Protein AF-X1BK32-F1 (afdb_monomer_lite)

Secondary structure (DSSP, 8-state):
--SS------S---S----TTS-SEEEE-S------HHHHHHHHTS--HHHHHHHHHHHHHHHHHHH--STT---EEEE--HHHHHHHHTT-HHHHTS-HHHHHHHHHHHHHS-TT-HHHHHHHHHHHHTT-HHHHHHHHHHHHS------TTTTTHHHHHHHHHHHHHHHHHHHTT-HHHHHHHHHHHHHHHHTTTT-HHHHHHHHHHHHHHHHHHHHHHHTT-GGGHHHHHHHHHHHTT-SS-GGGGG--PPPTTGGGGS-------SS------

Foldseek 3Di:
DPPDDDDDDDLPPDPDAQPDVSAQEAEAQDFPPDDDPVRCCCCVQLVPVVVVLLVRQVSVLVVVCRQDVDPPGHHDYHYNYVVVVCCLVVVPLSLLSHDQQVNLVSVLLVVQDPPVDPVSSVVLSCCRSVPPVVSVVVSVVSSPDDDDRRHRPVVCPVLVVVLVVLQVVLVVCVVVVNNVVSLVSLVVNLVVLVVVVVDPSSLSVNLVSLVVNLVSLVVCVVVPNVVSVVVNVVSLVVNLPRPDSPQSVVQDDDDPVVVVPDPDDDDDPDDDDDDRD

Organism: NCBI:txid412755

pLDDT: mean 77.68, std 16.37, range [26.75, 96.69]

Radius of gyration: 25.31 Å; chains: 1; bounding box: 68×33×71 Å

Structure (mmCIF, N/CA/C/O backbone):
data_AF-X1BK32-F1
#
_entry.id   AF-X1BK32-F1
#
loop_
_atom_site.group_PDB
_atom_site.id
_atom_site.type_symbol
_atom_site.label_atom_id
_atom_site.label_alt_id
_atom_site.label_comp_id
_atom_site.label_asym_id
_atom_site.label_entity_id
_atom_site.label_seq_id
_atom_site.pdbx_PDB_ins_code
_atom_site.Cartn_x
_atom_site.Cartn_y
_atom_site.Cartn_z
_atom_site.occupancy
_atom_site.B_iso_or_equiv
_atom_site.auth_seq_id
_atom_site.auth_comp_id
_atom_site.auth_asym_id
_atom_site.auth_atom_id
_atom_site.pdbx_PDB_model_num
ATOM 1 N N . ASN A 1 1 ? -0.361 -19.187 -40.072 1.00 42.09 1 ASN A N 1
ATOM 2 C CA . ASN A 1 1 ? 0.640 -18.862 -39.041 1.00 42.09 1 ASN A CA 1
ATOM 3 C C . ASN A 1 1 ? 1.067 -17.440 -39.284 1.00 42.09 1 ASN A C 1
ATOM 5 O O . ASN A 1 1 ? 1.473 -17.153 -40.399 1.00 42.09 1 ASN A O 1
ATOM 9 N N . ALA A 1 2 ? 0.827 -16.551 -38.328 1.00 50.03 2 ALA A N 1
ATOM 10 C CA . ALA A 1 2 ? 1.441 -15.234 -38.358 1.00 50.03 2 ALA A CA 1
ATOM 11 C C . ALA A 1 2 ? 2.734 -15.362 -37.551 1.00 50.03 2 ALA A C 1
ATOM 13 O O . ALA A 1 2 ? 2.678 -15.854 -36.423 1.00 50.03 2 ALA A O 1
ATOM 14 N N . ASP A 1 3 ? 3.864 -15.003 -38.154 1.00 69.69 3 ASP A N 1
ATOM 15 C CA . ASP A 1 3 ? 5.174 -15.047 -37.494 1.00 69.69 3 ASP A CA 1
ATOM 16 C C . ASP A 1 3 ? 5.300 -13.943 -36.423 1.00 69.69 3 ASP A C 1
ATOM 18 O O . ASP A 1 3 ? 6.122 -14.042 -35.519 1.00 69.69 3 ASP A O 1
ATOM 22 N N . GLU A 1 4 ? 4.407 -12.947 -36.468 1.00 78.44 4 GLU A N 1
ATOM 23 C CA . GLU A 1 4 ? 4.282 -11.850 -35.508 1.00 78.44 4 GLU A CA 1
ATOM 24 C C . GLU A 1 4 ? 2.808 -11.615 -35.147 1.00 78.44 4 GLU A C 1
ATOM 26 O O . GLU A 1 4 ? 1.900 -11.835 -35.957 1.00 78.44 4 GLU A O 1
ATOM 31 N N . GLY A 1 5 ? 2.541 -11.141 -33.928 1.00 83.38 5 GLY A N 1
ATOM 32 C CA . GLY A 1 5 ? 1.179 -10.863 -33.485 1.00 83.38 5 GLY A CA 1
ATOM 33 C C . GLY A 1 5 ? 1.110 -9.951 -32.268 1.00 83.38 5 GLY A C 1
ATOM 34 O O . GLY A 1 5 ? 2.006 -9.927 -31.431 1.00 83.38 5 GLY A O 1
ATOM 35 N N . VAL A 1 6 ? 0.006 -9.209 -32.155 1.00 85.38 6 VAL A N 1
ATOM 36 C CA . VAL A 1 6 ? -0.270 -8.339 -31.005 1.00 85.38 6 VAL A CA 1
ATOM 37 C C . VAL A 1 6 ? -1.319 -8.992 -30.116 1.00 85.38 6 VAL A C 1
ATOM 39 O O . VAL A 1 6 ? -2.442 -9.256 -30.547 1.00 85.38 6 VAL A O 1
ATOM 42 N N . LEU A 1 7 ? -0.969 -9.208 -28.849 1.00 83.62 7 LEU A N 1
ATOM 43 C CA . LEU A 1 7 ? -1.898 -9.693 -27.834 1.00 83.62 7 LEU A CA 1
ATOM 44 C C . LEU A 1 7 ? -2.451 -8.524 -27.009 1.00 83.62 7 LEU A C 1
ATOM 46 O O . LEU A 1 7 ? -1.752 -7.938 -26.184 1.00 83.62 7 LEU A O 1
ATOM 50 N N . LEU A 1 8 ? -3.737 -8.222 -27.187 1.00 83.88 8 LEU A N 1
ATOM 51 C CA . LEU A 1 8 ? -4.452 -7.230 -26.382 1.00 83.88 8 LEU A CA 1
ATOM 52 C C . LEU A 1 8 ? -5.196 -7.918 -25.234 1.00 83.88 8 LEU A C 1
ATOM 54 O O . LEU A 1 8 ? -6.118 -8.700 -25.459 1.00 83.88 8 LEU A O 1
ATOM 58 N N . VAL A 1 9 ? -4.814 -7.612 -23.990 1.00 77.50 9 VAL A N 1
ATOM 59 C CA . VAL A 1 9 ? -5.405 -8.222 -22.788 1.00 77.50 9 VAL A CA 1
ATOM 60 C C . VAL A 1 9 ? -5.887 -7.183 -21.783 1.00 77.50 9 VAL A C 1
ATOM 62 O O . VAL A 1 9 ? -5.159 -6.286 -21.363 1.00 77.50 9 VAL A O 1
ATOM 65 N N . ALA A 1 10 ? -7.126 -7.348 -21.322 1.00 70.94 10 ALA A N 1
ATOM 66 C CA . ALA A 1 10 ? -7.698 -6.532 -20.261 1.00 70.94 10 ALA A CA 1
ATOM 67 C C . ALA A 1 10 ? -7.327 -7.101 -18.881 1.00 70.94 10 ALA A C 1
ATOM 69 O O . ALA A 1 10 ? -8.096 -7.868 -18.314 1.00 70.94 10 ALA A O 1
ATOM 70 N N . ASN A 1 11 ? -6.152 -6.720 -18.358 1.00 56.91 11 ASN A N 1
ATOM 71 C CA . ASN A 1 11 ? -5.698 -6.698 -16.948 1.00 56.91 11 ASN A CA 1
ATOM 72 C C . ASN A 1 11 ? -5.854 -7.967 -16.059 1.00 56.91 11 ASN A C 1
ATOM 74 O O . ASN A 1 11 ? -5.281 -8.050 -14.972 1.00 56.91 11 ASN A O 1
ATOM 78 N N . ARG A 1 12 ? -6.560 -9.011 -16.498 1.00 54.38 12 ARG A N 1
ATOM 79 C CA . ARG A 1 12 ? -6.475 -10.364 -15.954 1.00 54.38 12 ARG A CA 1
ATOM 80 C C . ARG A 1 12 ? -5.326 -11.062 -16.654 1.00 54.38 12 ARG A C 1
ATOM 82 O O . ARG A 1 12 ? -5.506 -11.977 -17.447 1.00 54.38 12 ARG A O 1
ATOM 89 N N . TYR A 1 13 ? -4.126 -10.636 -16.289 1.00 51.97 13 TYR A N 1
ATOM 90 C CA . TYR A 1 13 ? -2.924 -11.438 -16.414 1.00 51.97 13 TYR A CA 1
ATOM 91 C C . TYR A 1 13 ? -3.100 -12.671 -15.510 1.00 51.97 13 TYR A C 1
ATOM 93 O O . TYR A 1 13 ? -2.499 -12.747 -14.451 1.00 51.97 13 TYR A O 1
ATOM 101 N N . PHE A 1 14 ? -3.972 -13.626 -15.816 1.00 45.94 14 PHE A N 1
ATOM 102 C CA . PHE A 1 14 ? -4.073 -14.887 -15.074 1.00 45.94 14 PHE A CA 1
ATOM 103 C C . PHE A 1 14 ? -3.699 -16.012 -16.031 1.00 45.94 14 PHE A C 1
ATOM 105 O O . PHE A 1 14 ? -4.357 -16.212 -17.041 1.00 45.94 14 PHE A O 1
ATOM 112 N N . GLY A 1 15 ? -2.586 -16.689 -15.746 1.00 54.47 15 GLY A N 1
ATOM 113 C CA . GLY A 1 15 ? -2.160 -17.894 -16.464 1.00 54.47 15 GLY A CA 1
ATOM 114 C C . GLY A 1 15 ? -1.393 -17.696 -17.774 1.00 54.47 15 GLY A C 1
ATOM 115 O O . GLY A 1 15 ? -0.674 -18.610 -18.147 1.00 54.47 15 GLY A O 1
ATOM 116 N N . ILE A 1 16 ? -1.476 -16.533 -18.435 1.00 66.19 16 ILE A N 1
ATOM 117 C CA . ILE A 1 16 ? -0.692 -16.299 -19.661 1.00 66.19 16 ILE A CA 1
ATOM 118 C C . ILE A 1 16 ? 0.767 -16.026 -19.307 1.00 66.19 16 ILE A C 1
ATOM 120 O O . ILE A 1 16 ? 1.079 -15.125 -18.517 1.00 66.19 16 ILE A O 1
ATOM 124 N N . ASP A 1 17 ? 1.617 -16.834 -19.913 1.00 68.75 17 ASP A N 1
ATOM 125 C CA . ASP A 1 17 ? 3.055 -16.834 -19.812 1.00 68.75 17 ASP A CA 1
ATOM 126 C C . ASP A 1 17 ? 3.642 -16.637 -21.208 1.00 68.75 17 ASP A C 1
ATOM 128 O O . ASP A 1 17 ? 3.314 -17.402 -22.110 1.00 68.75 17 ASP A O 1
ATOM 132 N N . LEU A 1 18 ? 4.445 -15.591 -21.385 1.00 72.12 18 LEU A N 1
ATOM 133 C CA . LEU A 1 18 ? 5.028 -15.223 -22.671 1.00 72.12 18 LEU A CA 1
ATOM 134 C C . LEU A 1 18 ? 6.549 -15.393 -22.570 1.00 72.12 18 LEU A C 1
ATOM 136 O O . LEU A 1 18 ? 7.285 -14.419 -22.449 1.00 72.12 18 LEU A O 1
ATOM 140 N N . SER A 1 19 ? 7.004 -16.646 -22.538 1.00 64.69 19 SER A N 1
ATOM 141 C CA . SER A 1 19 ? 8.421 -17.014 -22.428 1.00 64.69 19 SER A CA 1
ATOM 142 C C . SER A 1 19 ? 9.101 -17.174 -23.792 1.00 64.69 19 SER A C 1
ATOM 144 O O . SER A 1 19 ? 8.425 -17.310 -24.805 1.00 64.69 19 SER A O 1
ATOM 146 N N . GLU A 1 20 ? 10.437 -17.235 -23.800 1.00 62.75 20 GLU A N 1
ATOM 147 C CA . GLU A 1 20 ? 11.245 -17.670 -24.957 1.00 62.75 20 GLU A CA 1
ATOM 148 C C . GLU A 1 20 ? 10.990 -16.859 -26.245 1.00 62.75 20 GLU A C 1
ATOM 150 O O . GLU A 1 20 ? 10.748 -17.422 -27.309 1.00 62.75 20 GLU A O 1
ATOM 155 N N . ASN A 1 21 ? 11.060 -15.526 -26.148 1.00 65.00 21 ASN A N 1
ATOM 156 C CA . ASN A 1 21 ? 10.786 -14.564 -27.234 1.00 65.00 21 ASN A CA 1
ATOM 157 C C . ASN A 1 21 ? 9.307 -14.466 -27.651 1.00 65.00 21 ASN A C 1
ATOM 159 O O . ASN A 1 21 ? 8.984 -13.883 -28.680 1.00 65.00 21 ASN A O 1
ATOM 163 N N . ALA A 1 22 ? 8.371 -14.996 -26.858 1.00 74.62 22 ALA A N 1
ATOM 164 C CA . ALA A 1 22 ? 6.945 -14.798 -27.129 1.00 74.62 22 ALA A CA 1
ATOM 165 C C . ALA A 1 22 ? 6.476 -13.344 -26.905 1.00 74.62 22 ALA A C 1
ATOM 167 O O . ALA A 1 22 ? 5.341 -13.015 -27.254 1.00 74.62 22 ALA A O 1
ATOM 168 N N . CYS A 1 23 ? 7.293 -12.489 -26.273 1.00 80.56 23 CYS A N 1
ATOM 169 C CA . CYS A 1 23 ? 6.980 -11.078 -26.048 1.00 80.56 23 CYS A CA 1
ATOM 170 C C . CYS A 1 23 ? 8.242 -10.240 -25.800 1.00 80.56 23 CYS A C 1
ATOM 172 O O . CYS A 1 23 ? 8.742 -10.175 -24.677 1.00 80.56 23 CYS A O 1
ATOM 174 N N . ASP A 1 24 ? 8.702 -9.548 -26.839 1.00 82.25 24 ASP A N 1
ATOM 175 C CA . ASP A 1 24 ? 9.835 -8.620 -26.750 1.00 82.25 24 ASP A CA 1
ATOM 176 C C . ASP A 1 24 ? 9.400 -7.226 -26.270 1.00 82.25 24 ASP A C 1
A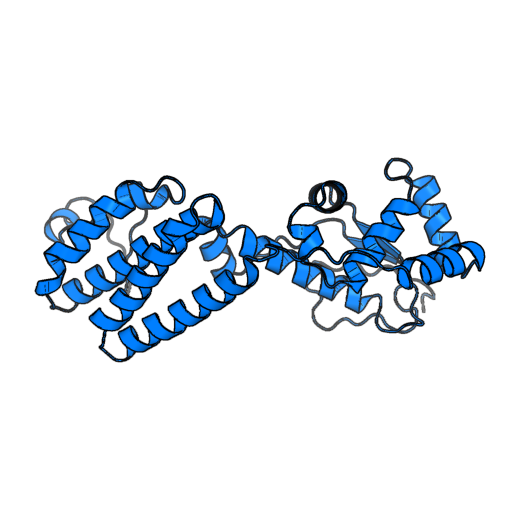TOM 178 O O . ASP A 1 24 ? 10.171 -6.500 -25.641 1.00 82.25 24 ASP A O 1
ATOM 182 N N . ILE A 1 25 ? 8.140 -6.850 -26.523 1.00 86.25 25 ILE A N 1
ATOM 183 C CA . ILE A 1 25 ? 7.586 -5.535 -26.186 1.00 86.25 25 ILE A CA 1
ATOM 184 C C . ILE A 1 25 ? 6.276 -5.686 -25.413 1.00 86.25 25 ILE A C 1
ATOM 186 O O . ILE A 1 25 ? 5.296 -6.250 -25.896 1.00 86.25 25 ILE A O 1
ATOM 190 N N . CYS A 1 26 ? 6.225 -5.088 -24.223 1.00 86.19 26 CYS A N 1
ATOM 191 C CA . CYS A 1 26 ? 5.019 -4.988 -23.409 1.00 86.19 26 CYS A CA 1
ATOM 192 C C . CYS A 1 26 ? 4.618 -3.524 -23.223 1.00 86.19 26 CYS A C 1
ATOM 194 O O . CYS A 1 26 ? 5.420 -2.708 -22.777 1.00 86.19 26 CYS A O 1
ATOM 196 N N . ILE A 1 27 ? 3.361 -3.188 -23.518 1.00 86.56 27 ILE A N 1
ATOM 197 C CA . ILE A 1 27 ? 2.832 -1.828 -23.363 1.00 86.56 27 ILE A CA 1
ATOM 198 C C . ILE A 1 27 ? 1.763 -1.821 -22.269 1.00 86.56 27 ILE A C 1
ATOM 200 O O . ILE A 1 27 ? 0.720 -2.466 -22.384 1.00 86.56 27 ILE A O 1
ATOM 204 N N . ILE A 1 28 ? 2.006 -1.052 -21.209 1.00 84.12 28 ILE A N 1
ATOM 205 C CA . ILE A 1 28 ? 1.063 -0.803 -20.119 1.00 84.12 28 ILE A CA 1
ATOM 206 C C . ILE A 1 28 ? 0.455 0.582 -20.333 1.00 84.12 28 ILE A C 1
ATOM 208 O O . ILE A 1 28 ? 1.068 1.608 -20.035 1.00 84.12 28 ILE A O 1
ATOM 212 N N . THR A 1 29 ? -0.769 0.610 -20.858 1.00 82.62 29 THR A N 1
ATOM 213 C CA . THR A 1 29 ? -1.470 1.862 -21.181 1.00 82.62 29 THR A CA 1
ATOM 214 C C . THR A 1 29 ? -2.096 2.525 -19.959 1.00 82.62 29 THR A C 1
ATOM 216 O O . THR A 1 29 ? -2.194 3.747 -19.908 1.00 82.62 29 THR A O 1
ATOM 219 N N . ARG A 1 30 ? -2.546 1.729 -18.981 1.00 77.25 30 ARG A N 1
ATOM 220 C CA . ARG A 1 30 ? -3.190 2.202 -17.750 1.00 77.25 30 ARG A CA 1
ATOM 221 C C . ARG A 1 30 ? -2.874 1.285 -16.582 1.00 77.25 30 ARG A C 1
ATOM 223 O O . ARG A 1 30 ? -2.713 0.074 -16.751 1.00 77.25 30 ARG A O 1
ATOM 230 N N . LEU A 1 31 ? -2.856 1.856 -15.383 1.00 70.88 31 LEU A N 1
ATOM 231 C CA . LEU A 1 31 ? -2.704 1.085 -14.159 1.00 70.88 31 LEU A CA 1
ATOM 232 C C . LEU A 1 31 ? -3.867 0.102 -13.927 1.00 70.88 31 LEU A C 1
ATOM 234 O O . LEU A 1 31 ? -5.017 0.385 -14.281 1.00 70.88 31 LEU A O 1
ATOM 238 N N . PRO A 1 32 ? -3.603 -1.030 -13.247 1.00 66.75 32 PRO A N 1
ATOM 239 C CA . PRO A 1 32 ? -4.641 -1.960 -12.835 1.00 66.75 32 PRO A CA 1
ATOM 240 C C . PRO A 1 32 ? -5.662 -1.345 -11.863 1.00 66.75 32 PRO A C 1
ATOM 242 O O . PRO A 1 32 ? -5.499 -1.448 -10.650 1.00 66.75 32 PRO A O 1
ATOM 245 N N . SER A 1 33 ? -6.751 -0.769 -12.370 1.00 67.12 33 SER A N 1
ATOM 246 C CA . SER A 1 33 ? -7.759 -0.074 -11.550 1.00 67.12 33 SER A CA 1
ATOM 247 C C . SER A 1 33 ? -8.753 -0.995 -10.835 1.00 67.12 33 SER A C 1
ATOM 249 O O . SER A 1 33 ? -9.478 -0.546 -9.954 1.00 67.12 33 SER A O 1
ATOM 251 N N . TYR A 1 34 ? -8.803 -2.286 -11.182 1.00 70.69 34 TYR A N 1
ATOM 252 C CA . TYR A 1 34 ? -9.744 -3.209 -10.547 1.00 70.69 34 TYR A CA 1
ATOM 253 C C . TYR A 1 34 ? -9.365 -3.462 -9.086 1.00 70.69 34 TYR A C 1
ATOM 255 O O . TYR A 1 34 ? -8.324 -4.060 -8.786 1.00 70.69 34 TYR A O 1
ATOM 263 N N . LEU A 1 35 ? -10.240 -3.062 -8.177 1.00 75.38 35 LEU A N 1
ATOM 264 C CA . LEU A 1 35 ? -10.151 -3.342 -6.754 1.00 75.38 35 LEU A CA 1
ATOM 265 C C . LEU A 1 35 ? -11.192 -4.393 -6.379 1.00 75.38 35 LEU A C 1
ATOM 267 O O . LEU A 1 35 ? -12.326 -4.369 -6.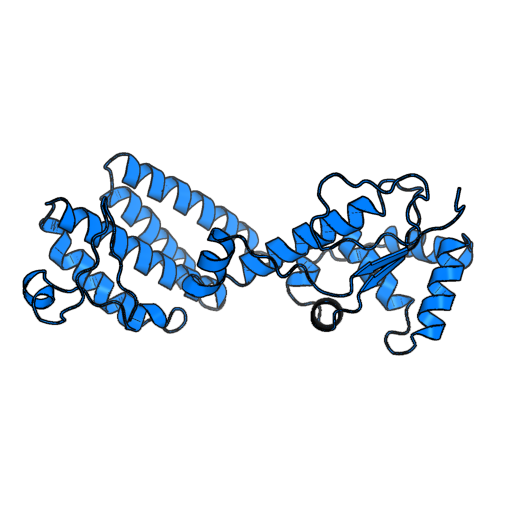859 1.00 75.38 35 LEU A O 1
ATOM 271 N N . LYS A 1 36 ? -10.805 -5.355 -5.538 1.00 82.31 36 LYS A N 1
ATOM 272 C CA . LYS A 1 36 ? -11.777 -6.278 -4.940 1.00 82.31 36 LYS A CA 1
ATOM 273 C C . LYS A 1 36 ? -12.651 -5.508 -3.937 1.00 82.31 36 LYS A C 1
ATOM 275 O O . LYS A 1 36 ? -12.187 -4.503 -3.406 1.00 82.31 36 LYS A O 1
ATOM 280 N N . PRO A 1 37 ? -13.850 -6.008 -3.579 1.00 83.44 37 PRO A N 1
ATOM 281 C CA . PRO A 1 37 ? -14.693 -5.362 -2.567 1.00 83.44 37 PRO A CA 1
ATOM 282 C C . PRO A 1 37 ? -13.951 -5.055 -1.258 1.00 83.44 37 PRO A C 1
ATOM 284 O O . PRO A 1 37 ? -14.087 -3.974 -0.700 1.00 83.44 37 PRO A O 1
ATOM 287 N N . PHE A 1 38 ? -13.089 -5.971 -0.811 1.00 81.75 38 PHE A N 1
ATOM 288 C CA . PHE A 1 38 ? -12.249 -5.752 0.367 1.00 81.75 38 PHE A CA 1
ATOM 289 C C . PHE A 1 38 ? -11.208 -4.636 0.174 1.00 81.75 38 PHE A C 1
ATOM 291 O O . PHE A 1 38 ? -10.985 -3.841 1.083 1.00 81.75 38 PHE A O 1
ATOM 298 N N . ASP A 1 39 ? -10.599 -4.545 -1.012 1.00 83.69 39 ASP A N 1
ATOM 299 C CA . ASP A 1 39 ? -9.628 -3.494 -1.324 1.00 83.69 39 ASP A CA 1
ATOM 300 C C . ASP A 1 39 ? -10.317 -2.114 -1.320 1.00 83.69 39 ASP A C 1
ATOM 302 O O . ASP A 1 39 ? -9.748 -1.154 -0.804 1.00 83.69 39 ASP A O 1
ATOM 306 N N . ASN A 1 40 ? -11.560 -2.036 -1.822 1.00 83.25 40 ASN A N 1
ATOM 307 C CA . ASN A 1 40 ? -12.382 -0.820 -1.761 1.00 83.25 40 ASN A CA 1
ATOM 308 C C . ASN A 1 40 ? -12.653 -0.406 -0.316 1.00 83.25 40 ASN A C 1
ATOM 310 O O . ASN A 1 40 ? -12.482 0.757 0.019 1.00 83.25 40 ASN A O 1
ATOM 314 N N . ILE A 1 41 ? -12.983 -1.347 0.575 1.00 82.62 41 ILE A N 1
ATOM 315 C CA . ILE A 1 41 ? -13.198 -1.018 1.992 1.00 82.62 41 ILE A CA 1
ATOM 316 C C . ILE A 1 41 ? -11.940 -0.386 2.607 1.00 82.62 41 ILE A C 1
ATOM 318 O O . ILE A 1 41 ? -12.015 0.635 3.295 1.00 82.62 41 ILE A O 1
ATOM 322 N N . LEU A 1 42 ? -10.766 -0.966 2.341 1.00 84.31 42 LEU A N 1
ATOM 323 C CA . LEU A 1 42 ? -9.503 -0.440 2.860 1.00 84.31 42 LEU A CA 1
ATOM 324 C C . LEU A 1 42 ? -9.156 0.939 2.283 1.00 84.31 42 LEU A C 1
ATOM 326 O O . LEU A 1 42 ? -8.605 1.783 2.995 1.00 84.31 42 LEU A O 1
ATOM 330 N N . LEU A 1 43 ? -9.478 1.183 1.015 1.00 82.94 43 LEU A N 1
ATOM 331 C CA . LEU A 1 43 ? -9.202 2.461 0.374 1.00 82.94 43 LEU A CA 1
ATOM 332 C C . LEU A 1 43 ? -10.201 3.540 0.801 1.00 82.94 43 LEU A C 1
ATOM 334 O O . LEU A 1 43 ? -9.796 4.630 1.199 1.00 82.94 43 LEU A O 1
ATOM 338 N N . ASP A 1 44 ? -11.492 3.236 0.760 1.00 82.88 44 ASP A N 1
ATOM 339 C CA . ASP A 1 44 ? -12.552 4.222 0.934 1.00 82.88 44 ASP A CA 1
ATOM 340 C C . ASP A 1 44 ? -12.753 4.578 2.404 1.00 82.88 44 ASP A C 1
ATOM 342 O O . ASP A 1 44 ? -12.841 5.767 2.727 1.00 82.88 44 ASP A O 1
ATOM 346 N N . TYR A 1 45 ? -12.736 3.576 3.291 1.00 84.25 45 TYR A N 1
ATOM 347 C CA . TYR A 1 45 ? -13.026 3.755 4.716 1.00 84.25 45 TYR A CA 1
ATOM 348 C C . TYR A 1 45 ? -11.771 3.839 5.577 1.00 84.25 45 TYR A C 1
ATOM 350 O O . TYR A 1 45 ? -11.699 4.702 6.448 1.00 84.25 45 TYR A O 1
ATOM 358 N N . LYS A 1 46 ? -10.763 2.987 5.352 1.00 85.12 46 LYS A N 1
ATOM 359 C CA . LYS A 1 46 ? -9.512 3.039 6.134 1.00 85.12 46 LYS A CA 1
ATOM 360 C C . LYS A 1 46 ? -8.511 4.062 5.581 1.00 85.12 46 LYS A C 1
ATOM 362 O O . LYS A 1 46 ? -7.556 4.392 6.279 1.00 85.12 46 LYS A O 1
ATOM 367 N N . LYS A 1 47 ? -8.711 4.572 4.357 1.00 85.12 47 LYS A N 1
ATOM 368 C CA . LYS A 1 47 ? -7.777 5.489 3.673 1.00 85.12 47 LYS A CA 1
ATOM 369 C C . LYS A 1 47 ? -6.342 4.939 3.643 1.00 85.12 47 LYS A C 1
ATOM 371 O O . LYS A 1 47 ? -5.373 5.680 3.801 1.00 85.12 47 LYS A O 1
ATOM 376 N N . ASP A 1 48 ? -6.195 3.623 3.465 1.00 83.75 48 ASP A N 1
ATOM 377 C CA . ASP A 1 48 ? -4.894 2.944 3.488 1.00 83.75 48 ASP A CA 1
ATOM 378 C C . ASP A 1 48 ? -4.157 3.071 2.144 1.00 83.75 48 ASP A C 1
ATOM 380 O O . ASP A 1 48 ? -4.087 2.141 1.335 1.00 83.75 48 ASP A O 1
ATOM 384 N N . GLU A 1 49 ? -3.595 4.255 1.900 1.00 79.56 49 GLU A N 1
ATOM 385 C CA . GLU A 1 49 ? -2.827 4.555 0.686 1.00 79.56 49 GLU A CA 1
ATOM 386 C C . GLU A 1 49 ? -1.615 3.621 0.527 1.00 79.56 49 GLU A C 1
ATOM 388 O O . GLU A 1 49 ? -1.265 3.214 -0.583 1.00 79.56 49 GLU A O 1
ATOM 393 N N . TYR A 1 50 ? -0.989 3.220 1.637 1.00 79.06 50 TYR A N 1
ATOM 394 C CA . TYR A 1 50 ? 0.158 2.321 1.600 1.00 79.06 50 TYR A CA 1
ATOM 395 C C . TYR A 1 50 ? -0.218 0.906 1.149 1.00 79.06 50 TYR A C 1
ATOM 397 O O . TYR A 1 50 ? 0.500 0.298 0.348 1.00 79.06 50 TYR A O 1
ATOM 405 N N . TYR A 1 51 ? -1.338 0.367 1.636 1.00 81.31 51 TYR A N 1
ATOM 406 C CA . TYR A 1 51 ? -1.884 -0.899 1.148 1.00 81.31 51 TYR A CA 1
ATOM 407 C C . TYR A 1 51 ? -2.140 -0.844 -0.360 1.00 81.31 51 TYR A C 1
ATOM 409 O O . TYR A 1 51 ? -1.731 -1.747 -1.095 1.00 81.31 51 TYR A O 1
ATOM 417 N N . TYR A 1 52 ? -2.759 0.242 -0.824 1.00 81.31 52 TYR A N 1
ATOM 418 C CA . TYR A 1 52 ? -3.031 0.452 -2.239 1.00 81.31 52 TYR A CA 1
ATOM 419 C C . TYR A 1 52 ? -1.725 0.460 -3.045 1.00 81.31 52 TYR A C 1
ATOM 421 O O . TYR A 1 52 ? -1.564 -0.367 -3.941 1.00 81.31 52 TYR A O 1
ATOM 429 N N . LYS A 1 53 ? -0.724 1.268 -2.665 1.00 82.44 53 LYS A N 1
ATOM 430 C CA . LYS A 1 53 ? 0.593 1.292 -3.333 1.00 82.44 53 LYS A CA 1
ATOM 431 C C . LYS A 1 53 ? 1.276 -0.084 -3.352 1.00 82.44 53 LYS A C 1
ATOM 433 O O . LYS A 1 53 ? 1.813 -0.482 -4.386 1.00 82.44 53 LYS A O 1
ATOM 438 N N . GLN A 1 54 ? 1.210 -0.854 -2.261 1.00 83.31 54 GLN A N 1
ATOM 439 C CA . GLN A 1 54 ? 1.714 -2.237 -2.222 1.00 83.31 54 GLN A CA 1
ATOM 440 C C . GLN A 1 54 ? 1.008 -3.143 -3.237 1.00 83.31 54 GLN A C 1
ATOM 442 O O . GLN A 1 54 ? 1.650 -3.960 -3.903 1.00 83.31 54 GLN A O 1
ATOM 447 N N . LEU A 1 55 ? -0.314 -3.011 -3.360 1.00 83.31 55 LEU A N 1
ATOM 448 C CA . LEU A 1 55 ? -1.106 -3.776 -4.314 1.00 83.31 55 LEU A CA 1
ATOM 449 C C . LEU A 1 55 ? -0.687 -3.467 -5.760 1.00 83.31 55 LEU A C 1
ATOM 451 O O . LEU A 1 55 ? -0.510 -4.412 -6.535 1.00 83.31 55 LEU A O 1
ATOM 455 N N . PHE A 1 56 ? -0.465 -2.191 -6.106 1.00 83.62 56 PHE A N 1
ATOM 456 C CA . PHE A 1 56 ? 0.059 -1.796 -7.425 1.00 83.62 56 PHE A CA 1
ATOM 457 C C . PHE A 1 56 ? 1.445 -2.353 -7.684 1.00 83.62 56 PHE A C 1
ATOM 459 O O . PHE A 1 56 ? 1.634 -3.034 -8.691 1.00 83.62 56 PHE A O 1
ATOM 466 N N . ALA A 1 57 ? 2.390 -2.121 -6.771 1.00 85.81 57 ALA A N 1
ATOM 467 C CA . ALA A 1 57 ? 3.762 -2.593 -6.923 1.00 85.81 57 ALA A CA 1
ATOM 468 C C . ALA A 1 57 ? 3.809 -4.110 -7.148 1.00 85.81 57 ALA A C 1
ATOM 470 O O . ALA A 1 57 ? 4.496 -4.587 -8.052 1.00 85.81 57 ALA A O 1
ATOM 471 N N . ARG A 1 58 ? 3.006 -4.882 -6.399 1.00 85.25 58 ARG A N 1
ATOM 472 C CA . ARG A 1 58 ? 2.900 -6.336 -6.577 1.00 85.25 58 ARG A CA 1
ATOM 473 C C . ARG A 1 58 ? 2.359 -6.714 -7.956 1.00 85.25 58 ARG A C 1
ATOM 475 O O . ARG A 1 58 ? 2.913 -7.608 -8.589 1.00 85.25 58 ARG A O 1
ATOM 482 N N . ARG A 1 59 ? 1.284 -6.069 -8.418 1.00 83.81 59 ARG A N 1
ATOM 483 C CA . ARG A 1 59 ? 0.676 -6.361 -9.730 1.00 83.81 59 ARG A CA 1
ATOM 484 C C . ARG A 1 59 ? 1.621 -6.016 -10.880 1.00 83.81 59 ARG A C 1
ATOM 486 O O . ARG A 1 59 ? 1.780 -6.826 -11.784 1.00 83.81 59 ARG A O 1
ATOM 493 N N . LEU A 1 60 ? 2.291 -4.868 -10.809 1.00 84.12 60 LEU A N 1
ATOM 494 C CA . LEU A 1 60 ? 3.279 -4.450 -11.804 1.00 84.12 60 LEU A CA 1
ATOM 495 C C . LEU A 1 60 ? 4.497 -5.377 -11.805 1.00 84.12 60 LEU A C 1
ATOM 497 O O . LEU A 1 60 ? 4.905 -5.838 -12.861 1.00 84.12 60 LEU A O 1
ATOM 501 N N . THR A 1 61 ? 5.006 -5.760 -10.630 1.00 86.19 61 THR A N 1
ATOM 502 C CA . THR A 1 61 ? 6.087 -6.755 -10.514 1.00 86.19 61 THR A CA 1
ATOM 503 C C . THR A 1 61 ? 5.698 -8.086 -11.165 1.00 86.19 61 THR A C 1
ATOM 505 O O . THR A 1 61 ? 6.500 -8.691 -11.872 1.00 86.19 61 THR A O 1
ATOM 508 N N . GLN A 1 62 ? 4.458 -8.540 -10.961 1.00 81.50 62 GLN A N 1
ATOM 509 C CA . GLN A 1 62 ? 3.947 -9.752 -11.605 1.00 81.50 62 GLN A CA 1
ATOM 510 C C . GLN A 1 62 ? 3.810 -9.595 -13.121 1.00 81.50 62 GLN A C 1
ATOM 512 O O . GLN A 1 62 ? 4.072 -10.555 -13.838 1.00 81.50 62 GLN A O 1
ATOM 517 N N . ALA A 1 63 ? 3.410 -8.418 -13.610 1.00 80.56 63 ALA A N 1
ATOM 518 C CA . ALA A 1 63 ? 3.364 -8.130 -15.039 1.00 80.56 63 ALA A CA 1
ATOM 519 C C . ALA A 1 63 ? 4.773 -8.159 -15.648 1.00 80.56 63 ALA A C 1
ATOM 521 O O . ALA A 1 63 ? 4.988 -8.852 -16.635 1.00 80.56 63 ALA A O 1
ATOM 522 N N . PHE A 1 64 ? 5.754 -7.514 -15.009 1.00 82.38 64 PHE A N 1
ATOM 523 C CA . PHE A 1 64 ? 7.151 -7.531 -15.454 1.00 82.38 64 PHE A CA 1
ATOM 524 C C . PHE A 1 64 ? 7.725 -8.954 -15.496 1.00 82.38 64 PHE A C 1
ATOM 526 O O . PHE A 1 64 ? 8.365 -9.333 -16.471 1.00 82.38 64 PHE A O 1
ATOM 533 N N . GLY A 1 65 ? 7.439 -9.777 -14.482 1.00 78.31 65 GLY A N 1
ATOM 534 C CA . GLY A 1 65 ? 7.900 -11.170 -14.427 1.00 78.31 65 GLY A CA 1
ATOM 535 C C . GLY A 1 65 ? 7.248 -12.113 -15.447 1.00 78.31 65 GLY A C 1
ATOM 536 O O . GLY A 1 65 ? 7.693 -13.248 -15.585 1.00 78.31 65 GLY A O 1
ATOM 537 N N . ARG A 1 66 ? 6.193 -11.685 -16.152 1.00 76.50 66 ARG A N 1
ATOM 538 C CA . ARG A 1 66 ? 5.595 -12.469 -17.250 1.00 76.50 66 ARG A CA 1
ATOM 539 C C . ARG A 1 66 ? 6.288 -12.272 -18.583 1.00 76.50 66 ARG A C 1
ATOM 541 O O . ARG A 1 66 ? 6.159 -13.139 -19.432 1.00 76.50 66 ARG A O 1
ATOM 548 N N . VAL A 1 67 ? 6.961 -11.137 -18.737 1.00 75.69 67 VAL A N 1
ATOM 549 C CA . VAL A 1 67 ? 7.695 -10.770 -19.951 1.00 75.69 67 VAL A CA 1
ATOM 550 C C . VAL A 1 67 ? 9.180 -11.114 -19.793 1.00 75.69 67 VAL A C 1
ATOM 552 O O . VAL A 1 67 ? 9.857 -11.424 -20.759 1.00 75.69 67 VAL A O 1
ATOM 555 N N . ASN A 1 68 ? 9.690 -11.118 -18.556 1.00 72.75 68 ASN A N 1
ATOM 556 C CA . ASN A 1 68 ? 11.095 -11.382 -18.260 1.00 72.75 68 ASN A CA 1
ATOM 557 C C . ASN A 1 68 ? 11.218 -12.485 -17.197 1.00 72.75 68 ASN A C 1
ATOM 559 O O . ASN A 1 68 ? 11.049 -12.213 -16.003 1.00 72.75 68 ASN A O 1
ATOM 563 N N . ARG A 1 69 ? 11.482 -13.732 -17.615 1.00 65.12 69 ARG A N 1
ATOM 564 C CA . ARG A 1 69 ? 11.552 -14.894 -16.708 1.00 65.12 69 ARG A CA 1
ATOM 565 C C . ARG A 1 69 ? 12.969 -15.343 -16.395 1.00 65.12 69 ARG A C 1
ATOM 567 O O . ARG A 1 69 ? 13.225 -15.815 -15.286 1.00 65.12 69 ARG A O 1
ATOM 574 N N . GLY A 1 70 ? 13.884 -15.198 -17.345 1.00 63.34 70 GLY A N 1
ATOM 575 C CA . GLY A 1 70 ? 15.275 -15.612 -17.216 1.00 63.34 70 GLY A CA 1
ATOM 576 C C . GLY A 1 70 ? 16.277 -14.484 -17.449 1.00 63.34 70 GLY A C 1
ATOM 577 O O . GLY A 1 70 ? 15.964 -13.444 -18.012 1.00 63.34 70 GLY A O 1
ATOM 578 N N . LYS A 1 71 ? 17.542 -14.727 -17.079 1.00 62.06 71 LYS A N 1
ATOM 579 C CA . LYS A 1 71 ? 18.670 -13.819 -17.384 1.00 62.06 71 LYS A CA 1
ATOM 580 C C . LYS A 1 71 ? 18.924 -13.633 -18.888 1.00 62.06 71 LYS A C 1
ATOM 582 O O . LYS A 1 71 ? 19.701 -12.763 -19.249 1.00 62.06 71 LYS A O 1
ATOM 587 N N . LYS A 1 72 ? 18.341 -14.493 -19.727 1.00 63.72 72 LYS A N 1
ATOM 588 C CA . LYS A 1 72 ? 18.500 -14.485 -21.186 1.00 63.72 72 LYS A CA 1
ATOM 589 C C . LYS A 1 72 ? 17.318 -13.844 -21.918 1.00 63.72 72 LYS A C 1
ATOM 591 O O . LYS A 1 72 ? 17.449 -13.600 -23.111 1.00 63.72 72 LYS A O 1
ATOM 596 N N . ASP A 1 73 ? 16.210 -13.582 -21.220 1.00 71.25 73 ASP A N 1
ATOM 597 C CA . ASP A 1 73 ? 15.037 -12.949 -21.820 1.00 71.25 73 ASP A CA 1
ATOM 598 C C . ASP A 1 73 ? 15.259 -11.437 -21.840 1.00 71.25 73 ASP A C 1
ATOM 600 O O . ASP A 1 73 ? 15.485 -10.816 -20.792 1.00 71.25 73 ASP A O 1
ATOM 604 N N . LEU A 1 74 ? 15.195 -10.851 -23.032 1.00 78.56 74 LEU A N 1
ATOM 605 C CA . LEU A 1 74 ? 15.267 -9.412 -23.238 1.00 78.56 74 LEU A CA 1
ATOM 606 C C . LEU A 1 74 ? 13.880 -8.914 -23.601 1.00 78.56 74 LEU A C 1
ATOM 608 O O . LEU A 1 74 ? 13.219 -9.476 -24.460 1.00 78.56 74 LEU A O 1
ATOM 612 N N . SER A 1 75 ? 13.432 -7.881 -22.900 1.00 85.19 75 SER A N 1
ATOM 613 C CA . SER A 1 75 ? 12.102 -7.331 -23.106 1.00 85.19 75 SER A CA 1
ATOM 614 C C . SER A 1 75 ? 12.078 -5.855 -22.753 1.00 85.19 75 SER A C 1
ATOM 616 O O . SER A 1 75 ? 12.572 -5.478 -21.684 1.00 85.19 75 SER A O 1
ATOM 618 N N . CYS A 1 76 ? 11.420 -5.052 -23.576 1.00 87.38 76 CYS A N 1
ATOM 619 C CA . CYS A 1 76 ? 11.147 -3.649 -23.309 1.00 87.38 76 CYS A CA 1
ATOM 620 C C . CYS A 1 76 ? 9.721 -3.486 -22.774 1.00 87.38 76 CYS A C 1
ATOM 622 O O . CYS A 1 76 ? 8.761 -4.039 -23.314 1.00 87.38 76 CYS A O 1
ATOM 624 N N . VAL A 1 77 ? 9.570 -2.721 -21.690 1.00 86.88 77 VAL A N 1
ATOM 625 C CA . VAL A 1 77 ? 8.258 -2.411 -21.109 1.00 86.88 77 VAL A CA 1
ATOM 626 C C . VAL A 1 77 ? 8.006 -0.915 -21.211 1.00 86.88 77 VAL A C 1
ATOM 628 O O . VAL A 1 77 ? 8.667 -0.125 -20.541 1.00 86.88 77 VAL A O 1
ATOM 631 N N . TYR A 1 78 ? 7.011 -0.534 -22.004 1.00 86.56 78 TYR A N 1
ATOM 632 C CA . TYR A 1 78 ? 6.550 0.842 -22.119 1.00 86.56 78 TYR A CA 1
ATOM 633 C C . TYR A 1 78 ? 5.403 1.099 -21.158 1.00 86.56 78 TYR A C 1
ATOM 635 O O . TYR A 1 78 ? 4.435 0.340 -21.086 1.00 86.56 78 TYR A O 1
ATOM 643 N N . ILE A 1 79 ? 5.497 2.204 -20.429 1.00 83.38 79 ILE A N 1
ATOM 644 C CA . ILE A 1 79 ? 4.489 2.628 -19.466 1.00 83.38 79 ILE A CA 1
ATOM 645 C C . ILE A 1 79 ? 3.974 3.982 -19.918 1.00 83.38 79 ILE A C 1
ATOM 647 O O . ILE A 1 79 ? 4.690 4.975 -19.844 1.00 83.38 79 ILE A O 1
ATOM 651 N N . LEU A 1 80 ? 2.727 4.008 -20.381 1.00 84.06 80 LEU A N 1
ATOM 652 C CA . LEU A 1 80 ? 2.099 5.218 -20.916 1.00 84.06 80 LEU A CA 1
ATOM 653 C C . LEU A 1 80 ? 1.190 5.912 -19.893 1.00 84.06 80 LEU A C 1
ATOM 655 O O . LEU A 1 80 ? 0.629 6.962 -20.186 1.00 84.06 80 LEU A O 1
ATOM 659 N N . ASP A 1 81 ? 1.035 5.338 -18.695 1.00 83.62 81 ASP A N 1
ATOM 660 C CA . ASP A 1 81 ? 0.243 5.931 -17.617 1.00 83.62 81 ASP A CA 1
ATOM 661 C C . ASP A 1 81 ? 1.036 7.063 -16.925 1.00 83.62 81 ASP A C 1
ATOM 663 O O . ASP A 1 81 ? 2.049 6.784 -16.264 1.00 83.62 81 ASP A O 1
ATOM 667 N N . PRO A 1 82 ? 0.589 8.334 -17.015 1.00 79.12 82 PRO A N 1
ATOM 668 C CA . PRO A 1 82 ? 1.317 9.461 -16.437 1.00 79.12 82 PRO A CA 1
ATOM 669 C C . PRO A 1 82 ? 1.437 9.388 -14.914 1.00 79.12 82 PRO A C 1
ATOM 671 O O . PRO A 1 82 ? 2.396 9.912 -14.349 1.00 79.12 82 PRO A O 1
ATOM 674 N N . GLN A 1 83 ? 0.491 8.736 -14.224 1.00 76.25 83 GLN A N 1
ATOM 675 C CA . GLN A 1 83 ? 0.562 8.589 -12.769 1.00 76.25 83 GLN A CA 1
ATOM 676 C C . GLN A 1 83 ? 1.747 7.711 -12.387 1.00 76.25 83 GLN A C 1
ATOM 678 O O . GLN A 1 83 ? 2.500 8.055 -11.479 1.00 76.25 83 GLN A O 1
ATOM 683 N N . LEU A 1 84 ? 1.950 6.609 -13.115 1.00 75.62 84 LEU A N 1
ATOM 684 C CA . LEU A 1 84 ? 3.058 5.699 -12.858 1.00 75.62 84 LEU A CA 1
ATOM 685 C C . LEU A 1 84 ? 4.403 6.337 -13.226 1.00 75.62 84 LEU A C 1
ATOM 687 O O . LEU A 1 84 ? 5.353 6.249 -12.447 1.00 75.62 84 LEU A O 1
ATOM 691 N N . PHE A 1 85 ? 4.462 7.044 -14.358 1.00 76.44 85 PHE A N 1
ATOM 692 C CA . PHE A 1 85 ? 5.642 7.819 -14.743 1.00 76.44 85 PHE A CA 1
ATOM 693 C C . PHE A 1 85 ? 6.026 8.850 -13.672 1.00 76.44 85 PHE A C 1
ATOM 695 O O . PHE A 1 85 ? 7.195 8.934 -13.286 1.00 76.44 85 PHE A O 1
ATOM 702 N N . ASN A 1 86 ? 5.047 9.592 -13.145 1.00 76.50 86 ASN A N 1
ATOM 703 C CA . ASN A 1 86 ? 5.265 10.560 -12.071 1.00 76.50 86 ASN A CA 1
ATOM 704 C C . ASN A 1 86 ? 5.706 9.879 -10.776 1.00 76.50 86 ASN A C 1
ATOM 706 O O . ASN A 1 86 ? 6.642 10.355 -10.138 1.00 76.50 86 ASN A O 1
ATOM 710 N N . SER A 1 87 ? 5.095 8.754 -10.394 1.00 73.94 87 SER A N 1
ATOM 711 C CA . SER A 1 87 ? 5.499 7.995 -9.204 1.00 73.94 87 SER A CA 1
ATOM 712 C C . SER A 1 87 ? 6.937 7.482 -9.287 1.00 73.94 87 SER A C 1
ATOM 714 O O . SER A 1 87 ? 7.644 7.474 -8.282 1.00 73.94 87 SER A O 1
ATOM 716 N N . PHE A 1 88 ? 7.379 7.068 -10.473 1.00 74.25 88 PHE A N 1
ATOM 717 C CA . PHE A 1 88 ? 8.747 6.622 -10.705 1.00 74.25 88 PHE A CA 1
ATOM 718 C C . PHE A 1 88 ? 9.745 7.781 -10.805 1.00 74.25 88 PHE A C 1
ATOM 720 O O . PHE A 1 88 ? 10.831 7.697 -10.241 1.00 74.25 88 PHE A O 1
ATOM 727 N N . SER A 1 89 ? 9.368 8.887 -11.447 1.00 67.25 89 SER A N 1
ATOM 728 C CA . SER A 1 89 ? 10.242 10.056 -11.614 1.00 67.25 89 SER A CA 1
ATOM 729 C C . SER A 1 89 ? 10.408 10.883 -10.335 1.00 67.25 89 SER A C 1
ATOM 731 O O . SER A 1 89 ? 11.439 11.521 -10.159 1.00 67.25 89 SER A O 1
ATOM 733 N N . SER A 1 90 ? 9.421 10.870 -9.436 1.00 66.00 90 SER A N 1
ATOM 734 C CA . SER A 1 90 ? 9.458 11.602 -8.159 1.00 66.00 90 SER A CA 1
ATOM 735 C C . SER A 1 90 ? 10.015 10.789 -6.983 1.00 66.00 90 SER A C 1
ATOM 737 O O . SER A 1 90 ? 10.026 11.292 -5.861 1.00 66.00 90 SER A O 1
ATOM 739 N N . GLN A 1 91 ? 10.455 9.539 -7.208 1.00 61.72 91 GLN A N 1
ATOM 740 C CA . GLN A 1 91 ? 10.842 8.596 -6.144 1.00 61.72 91 GLN A CA 1
ATOM 741 C C . GLN A 1 91 ? 9.799 8.519 -5.005 1.00 61.72 91 GLN A C 1
ATOM 743 O O . GLN A 1 91 ? 10.134 8.399 -3.814 1.00 61.72 91 GLN A O 1
ATOM 748 N N . ASP A 1 92 ? 8.511 8.567 -5.375 1.00 68.94 92 ASP A N 1
ATOM 749 C CA . ASP A 1 92 ? 7.403 8.312 -4.455 1.00 68.94 92 ASP A CA 1
ATOM 750 C C . ASP A 1 92 ? 7.581 6.919 -3.820 1.00 68.94 92 ASP A C 1
ATOM 752 O O . ASP A 1 92 ? 8.255 6.026 -4.344 1.00 68.94 92 ASP A O 1
ATOM 756 N N . ASN A 1 93 ? 6.939 6.696 -2.677 1.00 73.38 93 ASN A N 1
ATOM 757 C CA . ASN A 1 93 ? 6.931 5.423 -1.967 1.00 73.38 93 ASN A CA 1
ATOM 758 C C . ASN A 1 93 ? 6.537 4.234 -2.860 1.00 73.38 93 ASN A C 1
ATOM 760 O O . ASN A 1 93 ? 6.925 3.110 -2.550 1.00 73.38 93 ASN A O 1
ATOM 764 N N . LEU A 1 94 ? 5.815 4.454 -3.970 1.00 81.00 94 LEU A N 1
ATOM 765 C CA . LEU A 1 94 ? 5.513 3.403 -4.943 1.00 81.00 94 LEU A CA 1
ATOM 766 C C . LEU A 1 94 ? 6.778 2.795 -5.568 1.00 81.00 94 LEU A C 1
ATOM 768 O O . LEU A 1 94 ? 6.876 1.573 -5.623 1.00 81.00 94 LEU A O 1
ATOM 772 N N . PHE A 1 95 ? 7.752 3.605 -5.993 1.00 82.88 95 PHE A N 1
ATOM 773 C CA . PHE A 1 95 ? 9.003 3.108 -6.580 1.00 82.88 95 PHE A CA 1
ATOM 774 C C . PHE A 1 95 ? 9.769 2.216 -5.589 1.00 82.88 95 PHE A C 1
ATOM 776 O O . PHE A 1 95 ? 10.185 1.101 -5.908 1.00 82.88 95 PHE A O 1
ATOM 783 N N . LYS A 1 96 ? 9.817 2.651 -4.327 1.00 83.88 96 LYS A N 1
ATOM 784 C CA . LYS A 1 96 ? 10.464 1.942 -3.213 1.00 83.88 96 LYS A CA 1
ATOM 785 C C . LYS A 1 96 ? 9.822 0.585 -2.906 1.00 83.88 96 LYS A C 1
ATOM 787 O O . LYS A 1 96 ? 10.435 -0.260 -2.258 1.00 83.88 96 LYS A O 1
ATOM 792 N N . LEU A 1 97 ? 8.583 0.352 -3.342 1.00 84.88 97 LEU A N 1
ATOM 793 C CA . LEU A 1 97 ? 7.850 -0.893 -3.092 1.00 84.88 97 LEU A CA 1
ATOM 794 C C . LEU A 1 97 ? 8.195 -2.032 -4.050 1.00 84.88 97 LEU A C 1
ATOM 796 O O . LEU A 1 97 ? 7.815 -3.176 -3.790 1.00 84.88 97 LEU A O 1
ATOM 800 N N . PHE A 1 98 ? 8.924 -1.749 -5.126 1.00 86.38 98 PHE A N 1
ATOM 801 C CA . PHE A 1 98 ? 9.375 -2.774 -6.058 1.00 86.38 98 PHE A CA 1
ATOM 802 C C . PHE A 1 98 ? 10.534 -3.603 -5.483 1.00 86.38 98 PHE A C 1
ATOM 804 O O . PHE A 1 98 ? 11.289 -3.113 -4.640 1.00 86.38 98 PHE A O 1
ATOM 811 N N . PRO A 1 99 ? 10.723 -4.856 -5.936 1.00 86.50 99 PRO A N 1
ATOM 812 C CA . PRO A 1 99 ? 11.949 -5.603 -5.671 1.00 86.50 99 PRO A CA 1
ATOM 813 C C . PRO A 1 99 ? 13.187 -4.831 -6.139 1.00 86.50 99 PRO A C 1
ATOM 815 O O . PRO A 1 99 ? 13.134 -4.124 -7.143 1.00 86.50 99 PRO A O 1
ATOM 818 N N . SER A 1 100 ? 14.322 -5.026 -5.467 1.00 86.25 100 SER A N 1
ATOM 819 C CA . SER A 1 100 ? 15.568 -4.300 -5.764 1.00 86.25 100 SER A CA 1
ATOM 820 C C . SER A 1 100 ? 16.007 -4.406 -7.225 1.00 86.25 100 SER A C 1
ATOM 822 O O . SER A 1 100 ? 16.457 -3.427 -7.807 1.00 86.25 100 SER A O 1
ATOM 824 N N . ILE A 1 101 ? 15.843 -5.580 -7.838 1.00 85.31 101 ILE A N 1
ATOM 825 C CA . ILE A 1 101 ? 16.184 -5.777 -9.249 1.00 85.31 101 ILE A CA 1
ATOM 826 C C . ILE A 1 101 ? 15.279 -4.962 -10.181 1.00 85.31 101 ILE A C 1
ATOM 828 O O . ILE A 1 101 ? 15.752 -4.409 -11.167 1.00 85.31 101 ILE A O 1
ATOM 832 N N . SER A 1 102 ? 13.989 -4.844 -9.859 1.00 86.50 102 SER A N 1
ATOM 833 C CA . SER A 1 102 ? 13.043 -4.026 -10.618 1.00 86.50 102 SER A CA 1
ATOM 834 C C . SER A 1 102 ? 13.343 -2.537 -10.459 1.00 86.50 102 SER A C 1
ATOM 836 O O . SER A 1 102 ? 13.291 -1.821 -11.451 1.00 86.50 102 SER A O 1
ATOM 838 N N . GLN A 1 103 ? 13.711 -2.092 -9.250 1.00 87.00 103 GLN A N 1
ATOM 839 C CA . GLN A 1 103 ? 14.137 -0.709 -8.997 1.00 87.00 103 GLN A CA 1
ATOM 840 C C . GLN A 1 103 ? 15.332 -0.332 -9.884 1.00 87.00 103 GLN A C 1
ATOM 842 O O . GLN A 1 103 ? 15.221 0.602 -10.672 1.00 87.00 103 GLN A O 1
ATOM 847 N N . LYS A 1 104 ? 16.405 -1.139 -9.863 1.00 87.38 104 LYS A N 1
ATOM 848 C CA . LYS A 1 104 ? 17.593 -0.932 -10.711 1.00 87.38 104 LYS A CA 1
ATOM 849 C C . LYS A 1 104 ? 17.249 -0.872 -12.203 1.00 87.38 104 LYS A C 1
ATOM 851 O O . LYS A 1 104 ? 17.754 -0.029 -12.929 1.00 87.38 104 LYS A O 1
ATOM 856 N N . ARG A 1 105 ? 16.384 -1.771 -12.684 1.00 87.75 105 ARG A N 1
ATOM 857 C CA . ARG A 1 105 ? 15.975 -1.807 -14.101 1.00 87.75 105 ARG A CA 1
ATOM 858 C C . ARG A 1 105 ? 15.230 -0.539 -14.524 1.00 87.75 105 ARG A C 1
ATOM 860 O O . ARG A 1 105 ? 15.467 -0.030 -15.614 1.00 87.75 105 ARG A O 1
ATOM 867 N N . ILE A 1 106 ? 14.340 -0.037 -13.670 1.00 86.94 106 ILE A N 1
ATOM 868 C CA . ILE A 1 106 ? 13.598 1.205 -13.915 1.00 86.94 106 ILE A CA 1
ATOM 869 C C . ILE A 1 106 ? 14.546 2.414 -13.872 1.00 86.94 106 ILE A C 1
ATOM 871 O O . ILE A 1 106 ? 14.449 3.279 -14.735 1.00 86.94 106 ILE A O 1
ATOM 875 N N . GLU A 1 107 ? 15.484 2.459 -12.921 1.00 87.38 107 GLU A N 1
ATOM 876 C CA . GLU A 1 107 ? 16.514 3.509 -12.850 1.00 87.38 107 GLU A CA 1
ATOM 877 C C . GLU A 1 107 ? 17.373 3.544 -14.110 1.00 87.38 107 GLU A C 1
ATOM 879 O O . GLU A 1 107 ? 17.472 4.592 -14.738 1.00 87.38 107 GLU A O 1
ATOM 884 N N . PHE A 1 108 ? 17.897 2.393 -14.538 1.00 88.62 108 PHE A N 1
ATOM 885 C CA . PHE A 1 108 ? 18.643 2.291 -15.790 1.00 88.62 108 PHE A CA 1
ATOM 886 C C . PHE A 1 108 ? 17.823 2.785 -16.982 1.00 88.62 108 PHE A C 1
ATOM 888 O O . PHE A 1 108 ? 18.327 3.534 -17.812 1.00 88.62 108 PHE A O 1
ATOM 895 N N . SER A 1 109 ? 16.539 2.409 -17.038 1.00 87.19 109 SER A N 1
ATOM 896 C CA . SER A 1 109 ? 15.638 2.864 -18.100 1.00 87.19 109 SER A CA 1
ATOM 897 C C . SER A 1 109 ? 15.569 4.391 -18.137 1.00 87.19 109 SER A C 1
ATOM 899 O O . SER A 1 109 ? 15.635 4.964 -19.214 1.00 87.19 109 SER A O 1
ATOM 901 N N . PHE A 1 110 ? 15.517 5.056 -16.979 1.00 85.06 110 PHE A N 1
ATOM 902 C CA . PHE A 1 110 ? 15.540 6.516 -16.909 1.00 85.06 110 PHE A CA 1
ATOM 903 C C . PHE A 1 110 ? 16.886 7.158 -17.241 1.00 85.06 110 PHE A C 1
ATOM 905 O O . PHE A 1 110 ? 16.877 8.316 -17.650 1.00 85.06 110 PHE A O 1
ATOM 912 N N . GLU A 1 111 ? 18.008 6.464 -17.042 1.00 86.06 111 GLU A N 1
ATOM 913 C CA . GLU A 1 111 ? 19.328 6.972 -17.434 1.00 86.06 111 GLU A CA 1
ATOM 914 C C . GLU A 1 111 ? 19.527 6.948 -18.946 1.00 86.06 111 GLU A C 1
ATOM 916 O O . GLU A 1 111 ? 20.160 7.850 -19.493 1.00 86.06 111 GLU A O 1
ATOM 921 N N . ILE A 1 112 ? 18.994 5.925 -19.619 1.00 85.88 112 ILE A N 1
ATOM 922 C CA . ILE A 1 112 ? 19.161 5.779 -21.065 1.00 85.88 112 ILE A CA 1
ATOM 923 C C . ILE A 1 112 ? 18.053 6.476 -21.853 1.00 85.88 112 ILE A C 1
ATOM 925 O O . ILE A 1 112 ? 18.340 7.004 -22.920 1.00 85.88 112 ILE A O 1
ATOM 929 N N . SER A 1 113 ? 16.809 6.498 -21.357 1.00 82.12 113 SER A N 1
ATOM 930 C CA . SER A 1 113 ? 15.668 7.042 -22.100 1.00 82.12 113 SER A CA 1
ATOM 931 C C . SER A 1 113 ? 15.604 8.565 -22.019 1.00 82.12 113 SER A C 1
ATOM 933 O O . SER A 1 113 ? 15.604 9.132 -20.921 1.00 82.12 113 SER A O 1
ATOM 935 N N . ASP A 1 114 ? 15.396 9.219 -23.157 1.00 77.81 114 ASP A N 1
ATOM 936 C CA . ASP A 1 114 ? 14.964 10.613 -23.188 1.00 77.81 114 ASP A CA 1
ATOM 937 C C . ASP A 1 114 ? 13.445 10.664 -22.961 1.00 77.81 114 ASP A C 1
ATOM 939 O O . ASP A 1 114 ? 12.645 10.421 -23.861 1.00 77.81 114 ASP A O 1
ATOM 943 N N . LYS A 1 115 ? 13.034 10.944 -21.716 1.00 70.31 115 LYS A N 1
ATOM 944 C CA . LYS A 1 115 ? 11.631 10.857 -21.259 1.00 70.31 115 LYS A CA 1
ATOM 945 C C . LYS A 1 115 ? 10.652 11.733 -22.055 1.00 70.31 115 LYS A C 1
ATOM 947 O O . LYS A 1 115 ? 9.443 11.543 -21.935 1.00 70.31 115 LYS A O 1
ATOM 952 N N . LEU A 1 116 ? 11.161 12.729 -22.780 1.00 72.12 116 LEU A N 1
ATOM 953 C CA . LEU A 1 116 ? 10.377 13.679 -23.569 1.00 72.12 116 LEU A CA 1
ATOM 954 C C . LEU A 1 116 ? 10.441 13.387 -25.074 1.00 72.12 116 LEU A C 1
ATOM 956 O O . LEU A 1 116 ? 9.699 14.009 -25.833 1.00 72.12 116 LEU A O 1
ATOM 960 N N . ASP A 1 117 ? 11.281 12.439 -25.493 1.00 84.06 117 ASP A N 1
ATOM 961 C CA . ASP A 1 117 ? 11.502 12.079 -26.888 1.00 84.06 117 ASP A CA 1
ATOM 962 C C . ASP A 1 117 ? 11.166 10.599 -27.118 1.00 84.06 117 ASP A C 1
ATOM 964 O O . ASP A 1 117 ? 11.926 9.671 -26.813 1.00 84.06 117 ASP A O 1
ATOM 968 N N . PHE A 1 118 ? 9.960 10.387 -27.639 1.00 83.12 118 PHE A N 1
ATOM 969 C CA . PHE A 1 118 ? 9.432 9.057 -27.911 1.00 83.12 118 PHE A CA 1
ATOM 970 C C . PHE A 1 118 ? 10.234 8.325 -28.994 1.00 83.12 118 PHE A C 1
ATOM 972 O O . PHE A 1 118 ? 10.457 7.123 -28.862 1.00 83.12 118 PHE A O 1
ATOM 979 N N . GLU A 1 119 ? 10.696 9.036 -30.026 1.00 86.81 119 GLU A N 1
ATOM 980 C CA . GLU A 1 119 ? 11.431 8.441 -31.148 1.00 86.81 119 GLU A CA 1
ATOM 981 C C . GLU A 1 119 ? 12.788 7.923 -30.677 1.00 86.81 119 GLU A C 1
ATOM 983 O O . GLU A 1 119 ? 13.080 6.739 -30.847 1.00 86.81 119 GLU A O 1
ATOM 988 N N . LYS A 1 120 ? 13.555 8.744 -29.949 1.00 86.00 120 LYS A N 1
ATOM 989 C CA . LYS A 1 120 ? 14.819 8.290 -29.342 1.00 86.00 120 LYS A CA 1
ATOM 990 C C . LYS A 1 120 ? 14.623 7.120 -28.384 1.00 86.00 120 LYS A C 1
ATOM 992 O O . LYS A 1 120 ? 15.441 6.206 -28.330 1.00 86.00 120 LYS A O 1
ATOM 997 N N . THR A 1 121 ? 13.538 7.130 -27.608 1.00 86.25 121 THR A N 1
ATOM 998 C CA . THR A 1 121 ? 13.233 6.026 -26.687 1.00 86.25 121 THR A CA 1
ATOM 999 C C . THR A 1 121 ? 12.954 4.719 -27.444 1.00 86.25 121 THR A C 1
ATOM 1001 O O . THR A 1 121 ? 13.310 3.647 -26.952 1.00 86.25 121 THR A O 1
ATOM 1004 N N . ILE A 1 122 ? 12.352 4.781 -28.637 1.00 87.00 122 ILE A N 1
ATOM 1005 C CA . ILE A 1 122 ? 12.198 3.616 -29.522 1.00 87.00 122 ILE A CA 1
ATOM 1006 C C . ILE A 1 122 ? 13.553 3.163 -30.071 1.00 87.00 122 ILE A C 1
ATOM 1008 O O . ILE A 1 122 ? 13.829 1.968 -30.036 1.00 87.00 122 ILE A O 1
ATOM 1012 N N . GLU A 1 123 ? 14.408 4.079 -30.529 1.00 88.50 123 GLU A N 1
ATOM 1013 C CA . GLU A 1 123 ? 15.747 3.736 -31.037 1.00 88.50 123 GLU A CA 1
ATOM 1014 C C . GLU A 1 123 ? 16.569 2.971 -29.991 1.00 88.50 123 GLU A C 1
ATOM 1016 O O . GLU A 1 123 ? 17.086 1.893 -30.270 1.00 88.50 123 GLU A O 1
ATOM 1021 N N . ILE A 1 124 ? 16.591 3.466 -28.751 1.00 87.94 124 ILE A N 1
ATOM 1022 C CA . ILE A 1 124 ? 17.277 2.812 -27.628 1.00 87.94 124 ILE A CA 1
ATOM 1023 C C . ILE A 1 124 ? 16.717 1.411 -27.354 1.00 87.94 124 ILE A C 1
ATOM 1025 O O . ILE A 1 124 ? 17.466 0.490 -27.021 1.00 87.94 124 ILE A O 1
ATOM 1029 N N . ALA A 1 125 ? 15.398 1.244 -27.448 1.00 87.38 125 ALA A N 1
ATOM 1030 C CA . ALA A 1 125 ? 14.765 -0.051 -27.240 1.00 87.38 125 ALA A CA 1
ATOM 1031 C C . ALA A 1 125 ? 15.104 -1.037 -28.362 1.00 87.38 125 ALA A C 1
ATOM 1033 O O . ALA A 1 125 ? 15.380 -2.196 -28.066 1.00 87.38 125 ALA A O 1
ATOM 1034 N N . ASN A 1 126 ? 15.145 -0.580 -29.616 1.00 88.38 126 ASN A N 1
ATOM 1035 C CA . ASN A 1 126 ? 15.580 -1.398 -30.745 1.00 88.38 126 ASN A CA 1
ATOM 1036 C C . ASN A 1 126 ? 17.035 -1.836 -30.565 1.00 88.38 126 ASN A C 1
ATOM 1038 O O . ASN A 1 126 ? 17.307 -3.030 -30.594 1.00 88.38 126 ASN A O 1
ATOM 1042 N N . ASP A 1 127 ? 17.942 -0.909 -30.239 1.00 88.88 127 ASP A N 1
ATOM 1043 C CA . ASP A 1 127 ? 19.342 -1.240 -29.950 1.00 88.88 127 ASP A CA 1
ATOM 1044 C C . ASP A 1 127 ? 19.470 -2.268 -28.808 1.00 88.88 127 ASP A C 1
ATOM 1046 O O . ASP A 1 127 ? 20.315 -3.169 -28.841 1.00 88.88 127 ASP A O 1
ATOM 1050 N N . PHE A 1 128 ? 18.623 -2.155 -27.778 1.00 87.38 128 PHE A N 1
ATOM 1051 C CA . PHE A 1 128 ? 18.583 -3.116 -26.679 1.00 87.38 128 PHE A CA 1
ATOM 1052 C C . PHE A 1 128 ? 18.072 -4.496 -27.127 1.00 87.38 128 PHE A C 1
ATOM 1054 O O . PHE A 1 128 ? 18.663 -5.511 -26.755 1.00 87.38 128 PHE A O 1
ATOM 1061 N N . LEU A 1 129 ? 17.002 -4.564 -27.919 1.00 86.38 129 LEU A N 1
ATOM 1062 C CA . LEU A 1 129 ? 16.427 -5.826 -28.403 1.00 86.38 129 LEU A CA 1
ATOM 1063 C C . LEU A 1 129 ? 17.327 -6.521 -29.436 1.00 86.38 129 LEU A C 1
ATOM 1065 O O . LEU A 1 129 ? 17.488 -7.741 -29.375 1.00 86.38 129 LEU A O 1
ATOM 1069 N N . ASP A 1 130 ? 18.018 -5.751 -30.277 1.00 86.88 130 ASP A N 1
ATOM 1070 C CA . ASP A 1 130 ? 18.985 -6.227 -31.276 1.00 86.88 130 ASP A CA 1
ATOM 1071 C C . ASP A 1 130 ? 20.302 -6.729 -30.665 1.00 86.88 130 ASP A C 1
ATOM 1073 O O . ASP A 1 130 ? 21.219 -7.147 -31.374 1.00 86.88 130 ASP A O 1
ATOM 1077 N N . LYS A 1 131 ? 20.400 -6.736 -29.331 1.00 79.94 131 LYS A N 1
ATOM 1078 C CA . LYS A 1 131 ? 21.581 -7.183 -28.583 1.00 79.94 131 LYS A CA 1
ATOM 1079 C C . LYS A 1 131 ? 22.829 -6.367 -28.904 1.00 79.94 131 LYS A C 1
ATOM 1081 O O . LYS A 1 131 ? 23.930 -6.908 -28.923 1.00 79.94 131 LYS A O 1
ATOM 1086 N N . ASN A 1 132 ? 22.679 -5.057 -29.102 1.00 79.75 132 ASN A N 1
ATOM 1087 C CA . ASN A 1 132 ? 23.822 -4.171 -29.277 1.00 79.75 132 ASN A CA 1
ATOM 1088 C C . ASN A 1 132 ? 24.711 -4.191 -28.021 1.00 79.75 132 ASN A C 1
ATOM 1090 O O . ASN A 1 132 ? 24.307 -3.737 -26.942 1.00 79.75 132 ASN A O 1
ATOM 1094 N N . ASP A 1 133 ? 25.940 -4.687 -28.176 1.00 82.12 133 ASP A N 1
ATOM 1095 C CA . ASP A 1 133 ? 26.898 -4.866 -27.083 1.00 82.12 133 ASP A CA 1
ATOM 1096 C C . ASP A 1 133 ? 27.105 -3.582 -26.269 1.00 82.12 133 ASP A C 1
ATOM 1098 O O . ASP A 1 133 ? 27.291 -3.642 -25.055 1.00 82.12 133 ASP A O 1
ATOM 1102 N N . SER A 1 134 ? 27.027 -2.396 -26.886 1.00 86.31 134 SER A N 1
ATOM 1103 C CA . SER A 1 134 ? 27.240 -1.144 -26.158 1.00 86.31 134 SER A CA 1
ATOM 1104 C C . SER A 1 134 ? 26.179 -0.887 -25.086 1.00 86.31 134 SER A C 1
ATOM 1106 O O . SER A 1 134 ? 26.526 -0.360 -24.028 1.00 86.31 134 SER A O 1
ATOM 1108 N N . ILE A 1 135 ? 24.907 -1.201 -25.343 1.00 86.38 135 ILE A N 1
ATOM 1109 C CA . ILE A 1 135 ? 23.830 -0.976 -24.369 1.00 86.38 135 ILE A CA 1
ATOM 1110 C C . ILE A 1 135 ? 23.790 -2.119 -23.357 1.00 86.38 135 ILE A C 1
ATOM 1112 O O . ILE A 1 135 ? 23.633 -1.859 -22.165 1.00 86.38 135 ILE A O 1
ATOM 1116 N N . HIS A 1 136 ? 24.000 -3.363 -23.795 1.00 87.19 136 HIS A N 1
ATOM 1117 C CA . HIS A 1 136 ? 24.058 -4.518 -22.890 1.00 87.19 136 HIS A CA 1
ATOM 1118 C C . HIS A 1 136 ? 25.209 -4.422 -21.895 1.00 87.19 136 HIS A C 1
ATOM 1120 O O . HIS A 1 136 ? 25.006 -4.661 -20.707 1.00 87.19 136 HIS A O 1
ATOM 1126 N N . ASN A 1 137 ? 26.386 -3.968 -22.334 1.00 89.00 137 ASN A N 1
ATOM 1127 C CA . ASN A 1 137 ? 27.510 -3.721 -21.434 1.00 89.00 137 ASN A CA 1
ATOM 1128 C C . ASN A 1 137 ? 27.173 -2.639 -20.398 1.00 89.00 137 ASN A C 1
ATOM 1130 O O . ASN A 1 137 ? 27.398 -2.852 -19.208 1.00 89.00 137 ASN A O 1
ATOM 1134 N N . LYS A 1 138 ? 26.553 -1.524 -20.818 1.00 89.50 138 LYS A N 1
ATOM 1135 C CA . LYS A 1 138 ? 26.075 -0.482 -19.890 1.00 89.50 138 LYS A CA 1
ATOM 1136 C C . LYS A 1 138 ? 25.050 -1.032 -18.898 1.00 89.50 138 LYS A C 1
ATOM 1138 O O . LYS A 1 138 ? 25.128 -0.724 -17.713 1.00 89.50 138 LYS A O 1
ATOM 1143 N N . TYR A 1 139 ? 24.112 -1.856 -19.361 1.00 88.88 139 TYR A N 1
ATOM 1144 C CA . TYR A 1 139 ? 23.106 -2.495 -18.514 1.00 88.88 139 TYR A CA 1
ATOM 1145 C C . TYR A 1 139 ? 23.745 -3.412 -17.467 1.00 88.88 139 TYR A C 1
ATOM 1147 O O . TYR A 1 139 ? 23.446 -3.306 -16.276 1.00 88.88 139 TYR A O 1
ATOM 1155 N N . ASP A 1 140 ? 24.660 -4.283 -17.889 1.00 88.56 140 ASP A N 1
ATOM 1156 C CA . ASP A 1 140 ? 25.348 -5.221 -17.006 1.00 88.56 140 ASP A CA 1
ATOM 1157 C C . ASP A 1 140 ? 26.237 -4.508 -15.981 1.00 88.56 140 ASP A C 1
ATOM 1159 O O . ASP A 1 140 ? 26.256 -4.891 -14.806 1.00 88.56 140 ASP A O 1
ATOM 1163 N N . GLU A 1 141 ? 26.962 -3.466 -16.395 1.00 89.69 141 GLU A N 1
ATOM 1164 C CA . GLU A 1 141 ? 27.734 -2.606 -15.494 1.00 89.69 141 GLU A CA 1
ATOM 1165 C C . GLU A 1 141 ? 26.824 -1.898 -14.488 1.00 89.69 141 GLU A C 1
ATOM 1167 O O . GLU A 1 141 ? 27.076 -1.958 -13.279 1.00 89.69 141 GLU A O 1
ATOM 1172 N N . PHE A 1 142 ? 25.716 -1.318 -14.956 1.00 89.00 142 PHE A N 1
ATOM 1173 C CA . PHE A 1 142 ? 24.742 -0.651 -14.100 1.00 89.00 142 PHE A CA 1
ATOM 1174 C C . PHE A 1 142 ? 24.159 -1.608 -13.053 1.00 89.00 142 PHE A C 1
ATOM 1176 O O . PHE A 1 142 ? 24.075 -1.276 -11.867 1.00 89.00 142 PHE A O 1
ATOM 1183 N N . LEU A 1 143 ? 23.795 -2.832 -13.453 1.00 87.00 143 LEU A N 1
ATOM 1184 C CA . LEU A 1 143 ? 23.249 -3.833 -12.538 1.00 87.00 143 LEU A CA 1
ATOM 1185 C C . LEU A 1 143 ? 24.269 -4.322 -11.500 1.00 87.00 143 LEU A C 1
ATOM 1187 O O . LEU A 1 143 ? 23.866 -4.592 -10.358 1.00 87.00 143 LEU A O 1
ATOM 1191 N N . LYS A 1 144 ? 25.555 -4.428 -11.867 1.00 87.12 144 LYS A N 1
ATOM 1192 C CA . LYS A 1 144 ? 26.663 -4.778 -10.956 1.00 87.12 144 LYS A CA 1
ATOM 1193 C C . LYS A 1 144 ? 26.972 -3.667 -9.950 1.00 87.12 144 LYS A C 1
ATOM 1195 O O . LYS A 1 144 ? 27.460 -3.978 -8.867 1.00 87.12 144 LYS A O 1
ATOM 1200 N N . GLY A 1 145 ? 26.652 -2.414 -10.274 1.00 83.44 145 GLY A N 1
ATOM 1201 C CA . GLY A 1 145 ? 26.831 -1.267 -9.387 1.00 83.44 145 GLY A CA 1
ATOM 1202 C C . GLY A 1 145 ? 26.161 -1.428 -8.015 1.00 83.44 145 GLY A C 1
ATOM 1203 O O . GLY A 1 145 ? 25.071 -2.012 -7.870 1.00 83.44 145 GLY A O 1
ATOM 1204 N N . GLU A 1 146 ? 26.818 -0.886 -6.986 1.00 73.56 146 GLU A N 1
ATOM 1205 C CA . GLU A 1 146 ? 26.232 -0.724 -5.657 1.00 73.56 146 GLU A CA 1
ATOM 1206 C C . GLU A 1 146 ? 25.194 0.401 -5.687 1.00 73.56 146 GLU A C 1
ATOM 1208 O O . GLU A 1 146 ? 25.517 1.580 -5.579 1.00 73.56 146 GLU A O 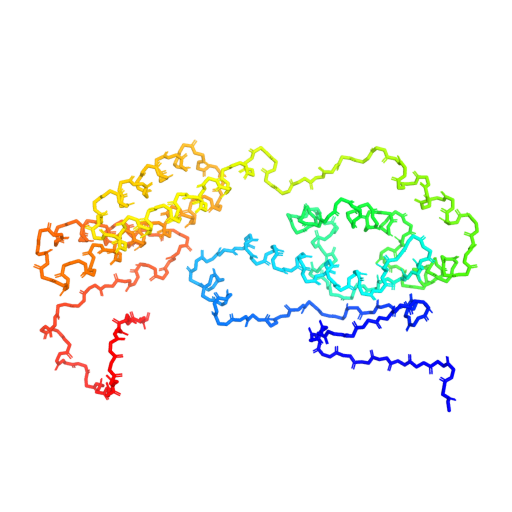1
ATOM 1213 N N . HIS A 1 147 ? 23.921 0.029 -5.809 1.00 68.75 147 HIS A N 1
ATOM 1214 C CA . HIS A 1 147 ? 22.809 0.971 -5.702 1.00 68.75 147 HIS A CA 1
ATOM 1215 C C . HIS A 1 147 ? 22.185 0.878 -4.317 1.00 68.75 147 HIS A C 1
ATOM 1217 O O . HIS A 1 147 ? 21.930 -0.221 -3.806 1.00 68.75 147 HIS A O 1
ATOM 1223 N N . LYS A 1 148 ? 21.916 2.031 -3.699 1.00 67.38 148 LYS A N 1
ATOM 1224 C CA . LYS A 1 148 ? 21.172 2.078 -2.439 1.00 67.38 148 LYS A CA 1
ATOM 1225 C C . LYS A 1 148 ? 19.751 1.596 -2.705 1.00 67.38 148 LYS A C 1
ATOM 1227 O O . LYS A 1 148 ? 18.948 2.316 -3.277 1.00 67.38 148 LYS A O 1
ATOM 1232 N N . ILE A 1 149 ? 19.434 0.384 -2.255 1.00 67.81 149 ILE A N 1
ATOM 1233 C CA . ILE A 1 149 ? 18.065 -0.133 -2.325 1.00 67.81 149 ILE A CA 1
ATOM 1234 C C . ILE A 1 149 ? 17.205 0.694 -1.373 1.00 67.81 149 ILE A C 1
ATOM 1236 O O . ILE A 1 149 ? 17.273 0.526 -0.148 1.00 67.81 149 ILE A O 1
ATOM 1240 N N . GLU A 1 150 ? 16.374 1.561 -1.934 1.00 65.56 150 GLU A N 1
ATOM 1241 C CA . GLU A 1 150 ? 15.417 2.319 -1.154 1.00 65.56 150 GLU A CA 1
ATOM 1242 C C . GLU A 1 150 ? 14.258 1.405 -0.761 1.00 65.56 150 GLU A C 1
ATOM 1244 O O . GLU A 1 150 ? 13.487 0.907 -1.584 1.00 65.56 150 GLU A O 1
ATOM 1249 N N . LYS A 1 151 ? 14.149 1.138 0.542 1.00 66.81 151 LYS A N 1
ATOM 1250 C CA . LYS A 1 151 ? 13.005 0.421 1.103 1.00 66.81 151 LYS A CA 1
ATOM 1251 C C . LYS A 1 151 ? 11.939 1.431 1.524 1.00 66.81 151 LYS A C 1
ATOM 1253 O O . LYS A 1 151 ? 12.285 2.459 2.115 1.00 66.81 151 LYS A O 1
ATOM 1258 N N . PRO A 1 152 ? 10.647 1.129 1.313 1.00 62.81 152 PRO A N 1
ATOM 1259 C CA . PRO A 1 152 ? 9.588 1.980 1.819 1.00 62.81 152 PRO A CA 1
ATOM 1260 C C . PRO A 1 152 ? 9.643 1.938 3.347 1.00 62.81 152 PRO A C 1
ATOM 1262 O O . PRO A 1 152 ? 9.892 0.880 3.937 1.00 62.81 152 PRO A O 1
ATOM 1265 N N . PHE A 1 153 ? 9.443 3.097 3.975 1.00 61.25 153 PHE A N 1
ATOM 1266 C CA . PHE A 1 153 ? 9.458 3.259 5.431 1.00 61.25 153 PHE A CA 1
ATOM 1267 C C . PHE A 1 153 ? 10.760 2.870 6.141 1.00 61.25 153 PHE A C 1
ATOM 1269 O O . PHE A 1 153 ? 10.692 2.488 7.301 1.00 61.25 153 PHE A O 1
ATOM 1276 N N . GLY A 1 154 ? 11.922 2.907 5.476 1.00 65.06 154 GLY A N 1
ATOM 1277 C CA . GLY A 1 154 ? 13.247 2.855 6.117 1.00 65.06 154 GLY A CA 1
ATOM 1278 C C . GLY A 1 154 ? 13.339 2.028 7.415 1.00 65.06 154 GLY A C 1
ATOM 1279 O O . GLY A 1 154 ? 13.321 0.794 7.386 1.00 65.06 154 GLY A O 1
ATOM 1280 N N . LYS A 1 155 ? 13.437 2.718 8.563 1.00 59.59 155 LYS A N 1
ATOM 1281 C CA . LYS A 1 155 ? 13.567 2.124 9.913 1.00 59.59 155 LYS A CA 1
ATOM 1282 C C . LYS A 1 155 ? 12.214 1.685 10.504 1.00 59.59 155 LYS A C 1
ATOM 1284 O O . LYS A 1 155 ? 12.151 0.832 11.393 1.00 59.59 155 LYS A O 1
ATOM 1289 N N . GLU A 1 156 ? 11.125 2.236 9.993 1.00 64.31 156 GLU A N 1
ATOM 1290 C CA . GLU A 1 156 ? 9.741 2.082 10.424 1.00 64.31 156 GLU A CA 1
ATOM 1291 C C . GLU A 1 156 ? 9.074 0.795 9.906 1.00 64.31 156 GLU A C 1
ATOM 1293 O O . GLU A 1 156 ? 8.033 0.396 10.427 1.00 64.31 156 GLU A O 1
ATOM 1298 N N . ARG A 1 157 ? 9.683 0.062 8.961 1.00 66.25 157 ARG A N 1
ATOM 1299 C CA . ARG A 1 157 ? 9.169 -1.240 8.478 1.00 66.25 157 ARG A CA 1
ATOM 1300 C C . ARG A 1 157 ? 8.917 -2.255 9.602 1.00 66.25 157 ARG A C 1
ATOM 1302 O O . ARG A 1 157 ? 7.956 -3.022 9.550 1.00 66.25 157 ARG A O 1
ATOM 1309 N N . SER A 1 158 ? 9.762 -2.248 10.632 1.00 67.62 158 SER A N 1
ATOM 1310 C CA . SER A 1 158 ? 9.593 -3.085 11.830 1.00 67.62 158 SER A CA 1
ATOM 1311 C C . SER A 1 158 ? 8.280 -2.793 12.573 1.00 67.62 158 SER A C 1
ATOM 1313 O O . SER A 1 158 ? 7.666 -3.699 13.136 1.00 67.62 158 SER A O 1
ATOM 1315 N N . ILE A 1 159 ? 7.807 -1.546 12.516 1.00 73.44 159 ILE A N 1
ATOM 1316 C CA . ILE A 1 159 ? 6.575 -1.083 13.158 1.00 73.44 159 ILE A CA 1
ATOM 1317 C C . ILE A 1 159 ? 5.361 -1.651 12.427 1.00 73.44 159 ILE A C 1
ATOM 1319 O O . ILE A 1 159 ? 4.443 -2.132 13.079 1.00 73.44 159 ILE A O 1
ATOM 1323 N N . LEU A 1 160 ? 5.369 -1.669 11.091 1.00 72.81 160 LEU A N 1
ATOM 1324 C CA . LEU A 1 160 ? 4.265 -2.222 10.295 1.00 72.81 160 LEU A CA 1
ATOM 1325 C C . LEU A 1 160 ? 4.035 -3.711 10.571 1.00 72.81 160 LEU A C 1
ATOM 1327 O O . LEU A 1 160 ? 2.900 -4.137 10.779 1.00 72.81 160 LEU A O 1
ATOM 1331 N N . ASN A 1 161 ? 5.114 -4.494 10.635 1.00 74.31 161 ASN A N 1
ATOM 1332 C CA . ASN A 1 161 ? 5.020 -5.908 10.999 1.00 74.31 161 ASN A CA 1
ATOM 1333 C C . ASN A 1 161 ? 4.449 -6.081 12.412 1.00 74.31 161 ASN A C 1
ATOM 1335 O O . ASN A 1 161 ? 3.618 -6.959 12.638 1.00 74.31 161 ASN A O 1
ATOM 1339 N N . ASN A 1 162 ? 4.858 -5.221 13.349 1.00 82.69 162 ASN A N 1
ATOM 1340 C CA . ASN A 1 162 ? 4.330 -5.229 14.709 1.00 82.69 162 ASN A CA 1
ATOM 1341 C C . ASN A 1 162 ? 2.827 -4.892 14.739 1.00 82.69 162 ASN A C 1
ATOM 1343 O O . ASN A 1 162 ? 2.067 -5.596 15.395 1.00 82.69 162 ASN A O 1
ATOM 1347 N N . ILE A 1 163 ? 2.372 -3.896 13.965 1.00 87.06 163 ILE A N 1
ATOM 1348 C CA . ILE A 1 163 ? 0.944 -3.555 13.832 1.00 87.06 163 ILE A CA 1
ATOM 1349 C C . ILE A 1 163 ? 0.143 -4.799 13.431 1.00 87.06 163 ILE A C 1
ATOM 1351 O O . ILE A 1 163 ? -0.791 -5.169 14.137 1.00 87.06 163 ILE A O 1
ATOM 1355 N N . TYR A 1 164 ? 0.532 -5.495 12.358 1.00 85.12 164 TYR A N 1
ATOM 1356 C CA . TYR A 1 164 ? -0.194 -6.685 11.897 1.00 85.12 164 TYR A CA 1
ATOM 1357 C C . TYR A 1 164 ? -0.245 -7.797 12.955 1.00 85.12 164 TYR A C 1
ATOM 1359 O O . TYR A 1 164 ? -1.307 -8.363 13.219 1.00 85.12 164 TYR A O 1
ATOM 1367 N N . GLN A 1 165 ? 0.884 -8.076 13.613 1.00 88.19 165 GLN A N 1
ATOM 1368 C CA . GLN A 1 165 ? 0.944 -9.085 14.673 1.00 88.19 165 GLN A CA 1
ATOM 1369 C C . GLN A 1 165 ? 0.068 -8.717 15.874 1.00 88.19 165 GLN A C 1
ATOM 1371 O O . GLN A 1 165 ? -0.601 -9.580 16.444 1.00 88.19 165 GLN A O 1
ATOM 1376 N N . VAL A 1 166 ? 0.023 -7.439 16.254 1.00 92.00 166 VAL A N 1
ATOM 1377 C CA . VAL A 1 166 ? -0.862 -6.976 17.327 1.00 92.00 166 VAL A CA 1
ATOM 1378 C C . VAL A 1 166 ? -2.328 -7.125 16.931 1.00 92.00 166 VAL A C 1
ATOM 1380 O O . VAL A 1 166 ? -3.099 -7.626 17.744 1.00 92.00 166 VAL A O 1
ATOM 1383 N N . TYR A 1 167 ? -2.708 -6.780 15.695 1.00 92.38 167 TYR A N 1
ATOM 1384 C CA . TYR A 1 167 ? -4.076 -6.973 15.199 1.00 92.38 167 TYR A CA 1
ATOM 1385 C C . TYR A 1 167 ? -4.511 -8.433 15.286 1.00 92.38 167 TYR A C 1
ATOM 1387 O O . TYR A 1 167 ? -5.563 -8.720 15.852 1.00 92.38 167 TYR A O 1
ATOM 1395 N N . LEU A 1 168 ? -3.696 -9.357 14.767 1.00 92.62 168 LEU A N 1
ATOM 1396 C CA . LEU A 1 168 ? -4.003 -10.786 14.813 1.00 92.62 168 LEU A CA 1
ATOM 1397 C C . LEU A 1 168 ? -4.185 -11.281 16.250 1.00 92.62 168 LEU A C 1
ATOM 1399 O O . LEU A 1 168 ? -5.159 -11.968 16.551 1.00 92.62 168 LEU A O 1
ATOM 1403 N N . ASN A 1 169 ? -3.271 -10.908 17.146 1.00 95.50 169 ASN A N 1
ATOM 1404 C CA . ASN A 1 169 ? -3.328 -11.327 18.543 1.00 95.50 169 ASN A CA 1
ATOM 1405 C C . ASN A 1 169 ? -4.526 -10.718 19.285 1.00 95.50 169 ASN A C 1
ATOM 1407 O O . ASN A 1 169 ? -5.183 -11.419 20.052 1.00 95.50 169 ASN A O 1
ATOM 1411 N N . ALA A 1 170 ? -4.829 -9.439 19.051 1.00 96.38 170 ALA A N 1
ATOM 1412 C CA . ALA A 1 170 ? -5.965 -8.752 19.655 1.00 96.38 170 ALA A CA 1
ATOM 1413 C C . ALA A 1 170 ? -7.295 -9.372 19.210 1.00 96.38 170 ALA A C 1
ATOM 1415 O O . ALA A 1 170 ? -8.115 -9.736 20.052 1.00 96.38 170 ALA A O 1
ATOM 1416 N N . TRP A 1 171 ? -7.472 -9.579 17.901 1.00 94.94 171 TRP A N 1
ATOM 1417 C CA . TRP A 1 171 ? -8.658 -10.242 17.363 1.00 94.94 171 TRP A CA 1
ATOM 1418 C C . TRP A 1 171 ? -8.786 -11.675 17.864 1.00 94.94 171 TRP A C 1
ATOM 1420 O O . TRP A 1 171 ? -9.865 -12.059 18.301 1.00 94.94 171 TRP A O 1
ATOM 1430 N N . LYS A 1 172 ? -7.697 -12.453 17.888 1.00 95.56 172 LYS A N 1
ATOM 1431 C CA . LYS A 1 172 ? -7.708 -13.815 18.441 1.00 95.56 172 LYS A CA 1
ATOM 1432 C C . LYS A 1 172 ? -8.211 -13.839 19.887 1.00 95.56 172 LYS A C 1
ATOM 1434 O O . LYS A 1 172 ? -9.021 -14.696 20.218 1.00 95.56 172 LYS A O 1
ATOM 1439 N N . LEU A 1 173 ? -7.774 -12.901 20.730 1.00 95.94 173 LEU A N 1
ATOM 1440 C CA . LEU A 1 173 ? -8.257 -12.783 22.112 1.00 95.94 173 LEU A CA 1
ATOM 1441 C C . LEU A 1 173 ? -9.750 -12.435 22.167 1.00 95.94 173 LEU A C 1
ATOM 1443 O O . LEU A 1 173 ? -10.487 -13.054 22.930 1.00 95.94 173 LEU A O 1
ATOM 1447 N N . ILE A 1 174 ? -10.210 -11.497 21.335 1.00 93.00 174 ILE A N 1
ATOM 1448 C CA . ILE A 1 174 ? -11.632 -11.128 21.247 1.00 93.00 174 ILE A CA 1
ATOM 1449 C C . ILE A 1 174 ? -12.480 -12.342 20.841 1.00 93.00 174 ILE A C 1
ATOM 1451 O O . ILE A 1 174 ? -13.447 -12.657 21.530 1.00 93.00 174 ILE A O 1
ATOM 1455 N N . TYR A 1 175 ? -12.074 -13.080 19.802 1.00 91.25 175 TYR A N 1
ATOM 1456 C CA . TYR A 1 175 ? -12.751 -14.306 19.357 1.00 91.25 175 TYR A CA 1
ATOM 1457 C C . TYR A 1 175 ? -12.747 -15.420 20.410 1.00 91.25 175 TYR A C 1
ATOM 1459 O O . TYR A 1 175 ? -13.664 -16.230 20.459 1.00 91.25 175 TYR A O 1
ATOM 1467 N N . GLN A 1 176 ? -11.739 -15.455 21.282 1.00 93.19 176 GLN A N 1
ATOM 1468 C CA . GLN A 1 176 ? -11.658 -16.378 22.419 1.00 93.19 176 GLN A CA 1
ATOM 1469 C C . GLN A 1 176 ? -12.462 -15.903 23.641 1.00 93.19 176 GLN A C 1
ATOM 1471 O O . GLN A 1 176 ? -12.210 -16.363 24.754 1.00 93.19 176 GLN A O 1
ATOM 1476 N N . ASN A 1 177 ? -13.404 -14.973 23.456 1.00 89.62 177 ASN A N 1
ATOM 1477 C CA . ASN A 1 177 ? -14.218 -14.378 24.515 1.00 89.62 177 ASN A CA 1
ATOM 1478 C C . ASN A 1 177 ? -13.389 -13.680 25.615 1.00 89.62 177 ASN A C 1
ATOM 1480 O O . ASN A 1 177 ? -13.782 -13.617 26.779 1.00 89.62 177 ASN A O 1
ATOM 1484 N N . ARG A 1 178 ? -12.222 -13.128 25.247 1.00 92.44 178 ARG A N 1
ATOM 1485 C CA . ARG A 1 178 ? -11.345 -12.321 26.118 1.00 92.44 178 ARG A CA 1
ATOM 1486 C C . ARG A 1 178 ? -11.238 -10.881 25.592 1.00 92.44 178 ARG A C 1
ATOM 1488 O O . ARG A 1 178 ? -10.135 -10.401 25.307 1.00 92.44 178 ARG A O 1
ATOM 1495 N N . PRO A 1 179 ? -12.363 -10.149 25.454 1.00 92.19 179 PRO A N 1
ATOM 1496 C CA . PRO A 1 179 ? -12.380 -8.854 24.779 1.00 92.19 179 PRO A CA 1
ATOM 1497 C C . PRO A 1 179 ? -11.545 -7.788 25.491 1.00 92.19 179 PRO A C 1
ATOM 1499 O O . PRO A 1 179 ? -10.866 -7.011 24.826 1.00 92.19 179 PRO A O 1
ATOM 1502 N N . LYS A 1 180 ? -11.526 -7.767 26.833 1.00 92.19 180 LYS A N 1
ATOM 1503 C CA . LYS A 1 180 ? -10.727 -6.791 27.601 1.00 92.19 180 LYS A CA 1
ATOM 1504 C C . LYS A 1 180 ? -9.240 -6.883 27.259 1.00 92.19 180 LYS A C 1
ATOM 1506 O O . LYS A 1 180 ? -8.589 -5.862 27.065 1.00 92.19 180 LYS A O 1
ATOM 1511 N N . GLU A 1 181 ? -8.721 -8.101 27.148 1.00 95.56 181 GLU A N 1
ATOM 1512 C CA . GLU A 1 181 ? -7.313 -8.337 26.829 1.00 95.56 181 GLU A CA 1
ATOM 1513 C C . GLU A 1 181 ? -6.991 -7.986 25.377 1.00 95.56 181 GLU A C 1
ATOM 1515 O O . GLU A 1 181 ? -5.945 -7.401 25.106 1.00 95.56 181 GLU A O 1
ATOM 1520 N N . GLY A 1 182 ? -7.894 -8.292 24.440 1.00 96.00 182 GLY A N 1
ATOM 1521 C CA . GLY A 1 182 ? -7.737 -7.872 23.047 1.00 96.00 182 GLY A CA 1
ATOM 1522 C C . GLY A 1 182 ? -7.743 -6.348 22.891 1.00 96.00 182 GLY A C 1
ATOM 1523 O O . GLY A 1 182 ? -6.878 -5.791 22.217 1.00 96.00 182 GLY A O 1
ATOM 1524 N N . ILE A 1 183 ? -8.651 -5.654 23.580 1.00 95.62 183 ILE A N 1
ATOM 1525 C CA . ILE A 1 183 ? -8.708 -4.186 23.587 1.00 95.62 183 ILE A CA 1
ATOM 1526 C C . ILE A 1 183 ? -7.451 -3.580 24.225 1.00 95.62 183 ILE A C 1
ATOM 1528 O O . ILE A 1 183 ? -6.922 -2.601 23.705 1.00 95.62 183 ILE A O 1
ATOM 1532 N N . ASP A 1 184 ? -6.923 -4.163 25.303 1.00 96.19 184 ASP A N 1
ATOM 1533 C CA . ASP A 1 184 ? -5.663 -3.714 25.914 1.00 96.19 184 ASP A CA 1
ATOM 1534 C C . ASP A 1 184 ? -4.482 -3.792 24.927 1.00 96.19 184 ASP A C 1
ATOM 1536 O O . ASP A 1 184 ? -3.656 -2.878 24.863 1.00 96.19 184 ASP A O 1
ATOM 1540 N N . LYS A 1 185 ? -4.435 -4.825 24.072 1.00 96.69 185 LYS A N 1
ATOM 1541 C CA . LYS A 1 185 ? -3.443 -4.900 22.983 1.00 96.69 185 LYS A CA 1
ATOM 1542 C C . LYS A 1 185 ? -3.596 -3.747 21.988 1.00 96.69 185 LYS A C 1
ATOM 1544 O O . LYS A 1 185 ? -2.586 -3.163 21.594 1.00 96.69 185 LYS A O 1
ATOM 1549 N N . PHE A 1 186 ? -4.825 -3.394 21.612 1.00 96.12 186 PHE A N 1
ATOM 1550 C CA . PHE A 1 186 ? -5.084 -2.251 20.734 1.00 96.12 186 PHE A CA 1
ATOM 1551 C C . PHE A 1 186 ? -4.704 -0.912 21.381 1.00 96.12 186 PHE A C 1
ATOM 1553 O O . PHE A 1 186 ? -4.049 -0.097 20.734 1.00 96.12 186 PHE A O 1
ATOM 1560 N N . LYS A 1 187 ? -5.026 -0.701 22.663 1.00 94.75 187 LYS A N 1
ATOM 1561 C CA . LYS A 1 187 ? -4.644 0.513 23.407 1.00 94.75 187 LYS A CA 1
ATOM 1562 C C . LYS A 1 187 ? -3.122 0.672 23.491 1.00 94.75 187 LYS A C 1
ATOM 1564 O O . LYS A 1 187 ? -2.596 1.719 23.131 1.00 94.75 187 LYS A O 1
ATOM 1569 N N . LYS A 1 188 ? -2.394 -0.403 23.818 1.00 94.06 188 LYS A N 1
ATOM 1570 C CA . LYS A 1 188 ? -0.917 -0.410 23.812 1.00 94.06 188 LYS A CA 1
ATOM 1571 C C . LYS A 1 188 ? -0.322 -0.090 22.439 1.00 94.06 188 LYS A C 1
ATOM 1573 O O . LYS A 1 188 ? 0.730 0.545 22.353 1.00 94.06 188 LYS A O 1
ATOM 1578 N N . LEU A 1 189 ? -0.974 -0.531 21.362 1.00 93.06 189 LEU A N 1
ATOM 1579 C CA . LEU A 1 189 ? -0.564 -0.189 20.002 1.00 93.06 189 LEU A CA 1
ATOM 1580 C C . LEU A 1 189 ? -0.757 1.301 19.719 1.00 93.06 189 LEU A C 1
ATOM 1582 O O . LEU A 1 189 ? 0.160 1.925 19.189 1.00 93.06 189 LEU A O 1
ATOM 1586 N N . ILE A 1 190 ? -1.901 1.871 20.105 1.00 93.00 190 ILE A N 1
ATOM 1587 C CA . ILE A 1 190 ? -2.139 3.316 20.014 1.00 93.00 190 ILE A CA 1
ATOM 1588 C C . ILE A 1 190 ? -1.035 4.069 20.762 1.00 93.00 190 ILE A C 1
ATOM 1590 O O . ILE A 1 190 ? -0.383 4.913 20.154 1.00 93.00 190 ILE A O 1
ATOM 1594 N N . ASP A 1 191 ? -0.735 3.711 22.012 1.00 91.38 191 ASP A N 1
ATOM 1595 C CA . ASP A 1 191 ? 0.305 4.381 22.808 1.00 91.38 191 ASP A CA 1
ATOM 1596 C C . ASP A 1 191 ? 1.685 4.336 22.133 1.00 91.38 191 ASP A C 1
ATOM 1598 O O . ASP A 1 191 ? 2.439 5.313 22.155 1.00 91.38 191 ASP A O 1
ATOM 1602 N N . MET A 1 192 ? 2.028 3.211 21.495 1.00 88.56 192 MET A N 1
ATOM 1603 C CA . MET A 1 192 ? 3.269 3.085 20.728 1.00 88.56 192 MET A CA 1
ATOM 1604 C C . MET A 1 192 ? 3.274 3.994 19.489 1.00 88.56 192 MET A C 1
ATOM 1606 O O . MET A 1 192 ? 4.301 4.610 19.194 1.00 88.56 192 MET A O 1
ATOM 1610 N N . LEU A 1 193 ? 2.163 4.062 18.750 1.00 88.25 193 LEU A N 1
ATOM 1611 C CA . LEU A 1 193 ? 2.052 4.861 17.526 1.00 88.25 193 LEU A CA 1
ATOM 1612 C C . LEU A 1 193 ? 1.978 6.364 17.828 1.00 88.25 193 LEU A C 1
ATOM 1614 O O . LEU A 1 193 ? 2.574 7.154 17.097 1.00 88.25 193 LEU A O 1
ATOM 1618 N N . VAL A 1 194 ? 1.344 6.759 18.939 1.00 86.50 194 VAL A N 1
ATOM 1619 C CA . VAL A 1 194 ? 1.266 8.154 19.409 1.00 86.50 194 VAL A CA 1
ATOM 1620 C C . VAL A 1 194 ? 2.663 8.725 19.701 1.00 86.50 194 VAL A C 1
ATOM 1622 O O . VAL A 1 194 ? 2.941 9.899 19.477 1.00 86.50 194 VAL A O 1
ATOM 1625 N N . ARG A 1 195 ? 3.617 7.887 20.113 1.00 82.00 195 ARG A N 1
ATOM 1626 C CA . ARG A 1 195 ? 5.019 8.312 20.289 1.00 82.00 195 ARG A CA 1
ATOM 1627 C C . ARG A 1 195 ? 5.757 8.564 18.965 1.00 82.00 195 ARG A C 1
ATOM 1629 O O . ARG A 1 195 ? 6.894 9.021 18.987 1.00 82.00 195 ARG A O 1
ATOM 1636 N N . LYS A 1 196 ? 5.141 8.255 17.817 1.00 73.12 196 LYS A N 1
ATOM 1637 C CA . LYS A 1 196 ? 5.715 8.352 16.461 1.00 73.12 196 LYS A CA 1
ATOM 1638 C C . LYS A 1 196 ? 4.833 9.174 15.503 1.00 73.12 196 LYS A C 1
ATOM 1640 O O . LYS A 1 196 ? 4.838 8.946 14.297 1.00 73.12 196 LYS A O 1
ATOM 1645 N N . VAL A 1 197 ? 4.090 10.147 16.038 1.00 62.66 197 VAL A N 1
ATOM 1646 C CA . VAL A 1 197 ? 2.990 10.894 15.379 1.00 62.66 197 VAL A CA 1
ATOM 1647 C C . 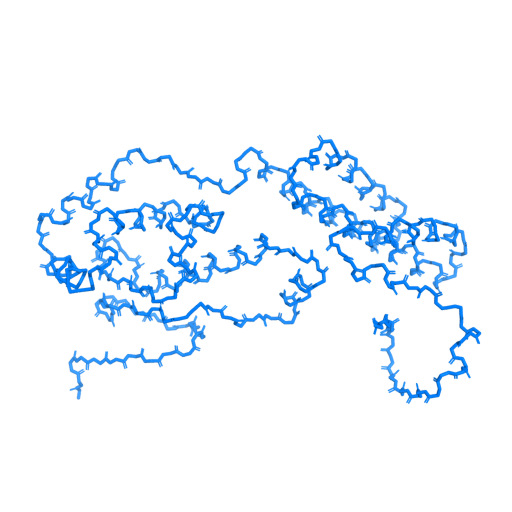VAL A 1 197 ? 3.377 11.725 14.153 1.00 62.66 197 VAL A C 1
ATOM 1649 O O . VAL A 1 197 ? 2.496 12.163 13.416 1.00 62.66 197 VAL A O 1
ATOM 1652 N N . ASN A 1 198 ? 4.665 11.896 13.860 1.00 68.00 198 ASN A N 1
ATOM 1653 C CA . ASN A 1 198 ? 5.102 12.654 12.682 1.00 68.00 198 ASN A CA 1
ATOM 1654 C C . ASN A 1 198 ? 4.781 11.952 11.347 1.00 68.00 198 ASN A C 1
ATOM 1656 O O . ASN A 1 198 ? 4.906 12.568 10.293 1.00 68.00 198 ASN A O 1
ATOM 1660 N N . VAL A 1 199 ? 4.343 10.690 11.377 1.00 72.62 199 VAL A N 1
ATOM 1661 C CA . VAL A 1 199 ? 3.954 9.915 10.191 1.00 72.62 199 VAL A CA 1
ATOM 1662 C C . VAL A 1 199 ? 2.429 9.944 10.030 1.00 72.62 199 VAL A C 1
ATOM 1664 O O . VAL A 1 199 ? 1.701 9.419 10.877 1.00 72.62 199 VAL A O 1
ATOM 1667 N N . LYS A 1 200 ? 1.935 10.547 8.938 1.00 79.50 200 LYS A N 1
ATOM 1668 C CA . LYS A 1 200 ? 0.495 10.686 8.630 1.00 79.50 200 LYS A CA 1
ATOM 1669 C C . LYS A 1 200 ? -0.228 9.336 8.667 1.00 79.50 200 LYS A C 1
ATOM 1671 O O . LYS A 1 200 ? -1.311 9.226 9.234 1.00 79.50 200 LYS A O 1
ATOM 1676 N N . GLU A 1 201 ? 0.393 8.301 8.118 1.00 78.81 201 GLU A N 1
ATOM 1677 C CA . GLU A 1 201 ? -0.129 6.938 8.052 1.00 78.81 201 GLU A CA 1
ATOM 1678 C C . GLU A 1 201 ? -0.398 6.363 9.448 1.00 78.81 201 GLU A C 1
ATOM 1680 O O . GLU A 1 201 ? -1.380 5.651 9.645 1.00 78.81 201 GLU A O 1
ATOM 1685 N N . PHE A 1 202 ? 0.421 6.702 10.449 1.00 84.56 202 PHE A N 1
ATOM 1686 C CA . PHE A 1 202 ? 0.200 6.239 11.819 1.00 84.56 202 PHE A CA 1
ATOM 1687 C C . PHE A 1 202 ? -0.991 6.928 12.480 1.00 84.56 202 PHE A C 1
ATOM 1689 O O . PHE A 1 202 ? -1.699 6.273 13.241 1.00 84.56 202 PHE A O 1
ATOM 1696 N N . LYS A 1 203 ? -1.272 8.194 12.151 1.00 87.25 203 LYS A N 1
ATOM 1697 C CA . LYS A 1 203 ? -2.474 8.890 12.638 1.00 87.25 203 LYS A CA 1
ATOM 1698 C C . LYS A 1 203 ? -3.752 8.237 12.106 1.00 87.25 203 LYS A C 1
ATOM 1700 O O . LYS A 1 203 ? -4.642 7.928 12.891 1.00 87.25 203 LYS A O 1
ATOM 1705 N N . ILE A 1 204 ? -3.784 7.913 10.811 1.00 88.81 204 ILE A N 1
ATOM 1706 C CA . ILE A 1 204 ? -4.890 7.164 10.187 1.00 88.81 204 ILE A CA 1
ATOM 1707 C C . ILE A 1 204 ? -5.086 5.808 10.880 1.00 88.81 204 ILE A C 1
ATOM 1709 O O . ILE A 1 204 ? -6.207 5.412 11.195 1.00 88.81 204 ILE A O 1
ATOM 1713 N N . ILE A 1 205 ? -3.990 5.090 11.156 1.00 89.06 205 ILE A N 1
ATOM 1714 C CA . ILE A 1 205 ? -4.053 3.798 11.850 1.00 89.06 205 ILE A CA 1
ATOM 1715 C C . ILE A 1 205 ? -4.585 3.959 13.280 1.00 89.06 205 ILE A C 1
ATOM 1717 O O . ILE A 1 205 ? -5.373 3.122 13.708 1.00 89.06 205 ILE A O 1
ATOM 1721 N N . ILE A 1 206 ? -4.196 5.007 14.011 1.00 91.50 206 ILE A N 1
ATOM 1722 C CA . ILE A 1 206 ? -4.719 5.282 15.358 1.00 91.50 206 ILE A CA 1
ATOM 1723 C C . ILE A 1 206 ? -6.236 5.499 15.316 1.00 91.50 206 ILE A C 1
ATOM 1725 O O . ILE A 1 206 ? -6.955 4.877 16.097 1.00 91.50 206 ILE A O 1
ATOM 1729 N N . GLU A 1 207 ? -6.738 6.329 14.400 1.00 92.12 207 GLU A N 1
ATOM 1730 C CA . GLU A 1 207 ? -8.182 6.566 14.251 1.00 92.12 207 GLU A CA 1
ATOM 1731 C C . GLU A 1 207 ? -8.937 5.279 13.904 1.00 92.12 207 GLU A C 1
ATOM 1733 O O . GLU A 1 207 ? -9.959 4.970 14.517 1.00 92.12 207 GLU A O 1
ATOM 1738 N N . TRP A 1 208 ? -8.381 4.463 13.006 1.00 92.25 208 TRP A N 1
ATOM 1739 C CA . TRP A 1 208 ? -8.947 3.161 12.665 1.00 92.25 208 TRP A CA 1
ATOM 1740 C C . TRP A 1 208 ? -8.971 2.186 13.856 1.00 92.25 208 TRP A C 1
ATOM 1742 O O . TRP A 1 208 ? -9.951 1.468 14.048 1.00 92.25 208 TRP A O 1
ATOM 1752 N N . ILE A 1 209 ? -7.928 2.162 14.697 1.00 93.81 209 ILE A N 1
ATOM 1753 C CA . ILE A 1 209 ? -7.918 1.327 15.912 1.00 93.81 209 ILE A CA 1
ATOM 1754 C C . ILE A 1 209 ? -8.968 1.822 16.913 1.00 93.81 209 ILE A C 1
ATOM 1756 O O . ILE A 1 209 ? -9.660 0.999 17.508 1.00 93.81 209 ILE A O 1
ATOM 1760 N N . ASN A 1 210 ? -9.127 3.137 17.086 1.00 94.00 210 ASN A N 1
ATOM 1761 C CA . ASN A 1 210 ? -10.178 3.688 17.947 1.00 94.00 210 ASN A CA 1
ATOM 1762 C C . ASN A 1 210 ? -11.575 3.280 17.463 1.00 94.00 210 ASN A C 1
ATOM 1764 O O . ASN A 1 210 ? -12.409 2.898 18.284 1.00 94.00 210 ASN A O 1
ATOM 1768 N N . TYR A 1 211 ? -11.803 3.267 16.145 1.00 92.75 211 TYR A N 1
ATOM 1769 C CA . TYR A 1 211 ? -13.030 2.724 15.561 1.00 92.75 211 TYR A CA 1
ATOM 1770 C C . TYR A 1 211 ? -13.213 1.228 15.858 1.00 92.75 211 TYR A C 1
ATOM 1772 O O . TYR A 1 211 ? -14.299 0.822 16.264 1.00 92.75 211 TYR A O 1
ATOM 1780 N N . ILE A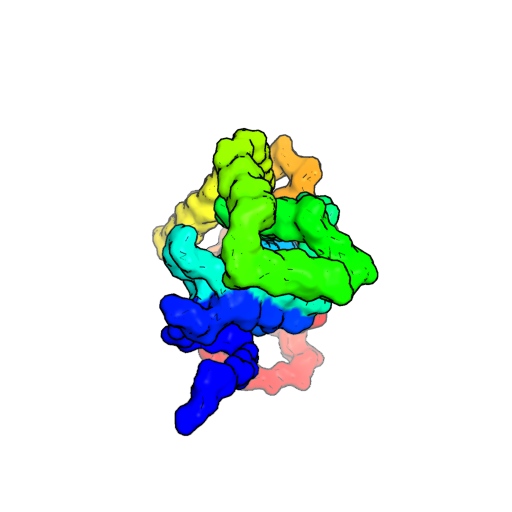 1 212 ? -12.164 0.405 15.740 1.00 92.81 212 ILE A N 1
ATOM 1781 C CA . ILE A 1 212 ? -12.236 -1.019 16.111 1.00 92.81 212 ILE A CA 1
ATOM 1782 C C . ILE A 1 212 ? -12.604 -1.185 17.589 1.00 92.81 212 ILE A C 1
ATOM 1784 O O . ILE A 1 212 ? -13.463 -2.001 17.914 1.00 92.81 212 ILE A O 1
ATOM 1788 N N . ILE A 1 213 ? -11.979 -0.424 18.491 1.00 94.88 213 ILE A N 1
ATOM 1789 C CA . ILE A 1 213 ? -12.278 -0.502 19.927 1.00 94.88 213 ILE A CA 1
ATOM 1790 C C . ILE A 1 213 ? -13.736 -0.099 20.192 1.00 94.88 213 ILE A C 1
ATOM 1792 O O . ILE A 1 213 ? -14.438 -0.821 20.901 1.00 94.88 213 ILE A O 1
ATOM 1796 N N . TYR A 1 214 ? -14.203 1.002 19.590 1.00 92.94 214 TYR A N 1
ATOM 1797 C CA . TYR A 1 214 ? -15.609 1.411 19.626 1.00 92.94 214 TYR A CA 1
ATOM 1798 C C . TYR A 1 214 ? -16.529 0.276 19.159 1.00 92.94 214 TYR A C 1
ATOM 1800 O O . TYR A 1 214 ? -17.451 -0.098 19.880 1.00 92.94 214 TYR A O 1
ATOM 1808 N N . PHE A 1 215 ? -16.239 -0.316 17.997 1.00 90.94 215 PHE A N 1
ATOM 1809 C CA . PHE A 1 215 ? -17.037 -1.388 17.410 1.00 90.94 215 PHE A CA 1
ATOM 1810 C C . PHE A 1 215 ? -17.106 -2.617 18.322 1.00 90.94 215 PHE A C 1
ATOM 1812 O O . PHE A 1 215 ? -18.180 -3.184 18.515 1.00 90.94 215 PHE A O 1
ATOM 1819 N N . VAL A 1 216 ? -15.987 -3.021 18.928 1.00 92.25 216 VAL A N 1
ATOM 1820 C CA . VAL A 1 216 ? -15.964 -4.154 19.863 1.00 92.25 216 VAL A CA 1
ATOM 1821 C C . VAL A 1 216 ? -16.810 -3.850 21.100 1.00 92.25 216 VAL A C 1
ATOM 1823 O O . VAL A 1 216 ? -17.636 -4.678 21.475 1.00 92.25 216 VAL A O 1
ATOM 1826 N N . TYR A 1 217 ? -16.659 -2.673 21.718 1.00 92.06 217 TYR A N 1
ATOM 1827 C CA . TYR A 1 217 ? -17.478 -2.307 22.878 1.00 92.06 217 TYR A CA 1
ATOM 1828 C C . TYR A 1 217 ? -18.971 -2.222 22.543 1.00 92.06 217 TYR A C 1
ATOM 1830 O O . TYR A 1 217 ? -19.790 -2.717 23.316 1.00 92.06 217 TYR A O 1
ATOM 1838 N N . PHE A 1 218 ? -19.317 -1.654 21.386 1.00 89.25 218 PHE A N 1
ATOM 1839 C CA . PHE A 1 218 ? -20.691 -1.577 20.895 1.00 89.25 218 PHE A CA 1
ATOM 1840 C C . PHE A 1 218 ? -21.322 -2.969 20.740 1.00 89.25 218 PHE A C 1
ATOM 1842 O O . PHE A 1 218 ? -22.410 -3.209 21.254 1.00 89.25 218 PHE A O 1
ATOM 1849 N N . ASN A 1 219 ? -20.626 -3.915 20.100 1.00 87.19 219 ASN A N 1
ATOM 1850 C CA . ASN A 1 219 ? -21.150 -5.275 19.930 1.00 87.19 219 ASN A CA 1
ATOM 1851 C C . ASN A 1 219 ? -21.304 -6.009 21.270 1.00 87.19 219 ASN A C 1
ATOM 1853 O O . ASN A 1 219 ? -22.293 -6.706 21.475 1.00 87.19 219 ASN A O 1
ATOM 1857 N N . LEU A 1 220 ? -20.362 -5.843 22.205 1.00 87.88 220 LEU A N 1
ATOM 1858 C CA . LEU A 1 220 ? -20.475 -6.450 23.537 1.00 87.88 220 LEU A CA 1
ATOM 1859 C C . LEU A 1 220 ? -21.705 -5.937 24.294 1.00 87.88 220 LEU A C 1
ATOM 1861 O O . LEU A 1 220 ? -22.411 -6.729 24.918 1.00 87.88 220 LEU A O 1
ATOM 1865 N N . GLU A 1 221 ? -21.985 -4.634 24.214 1.00 85.94 221 GLU A N 1
ATOM 1866 C CA . GLU A 1 221 ? -23.185 -4.045 24.812 1.00 85.94 221 GLU A CA 1
ATOM 1867 C C . GLU A 1 221 ? -24.462 -4.602 24.171 1.00 85.94 221 GLU A C 1
ATOM 1869 O O . GLU A 1 221 ? -25.342 -5.073 24.894 1.00 85.94 221 GLU A O 1
ATOM 1874 N N . LYS A 1 222 ? -24.514 -4.676 22.833 1.00 82.12 222 LYS A N 1
ATOM 1875 C CA . LYS A 1 222 ? -25.652 -5.251 22.096 1.00 82.12 222 LYS A CA 1
ATOM 1876 C C . LYS A 1 222 ? -25.915 -6.719 22.412 1.00 82.12 222 LYS A C 1
ATOM 1878 O O . LYS A 1 222 ? -27.068 -7.141 22.396 1.00 82.12 222 LYS A O 1
ATOM 1883 N N . HIS A 1 223 ? -24.883 -7.480 22.761 1.00 83.25 223 HIS A N 1
ATOM 1884 C CA . HIS A 1 223 ? -25.013 -8.865 23.216 1.00 83.25 223 HIS A CA 1
ATOM 1885 C C . HIS A 1 223 ? -25.263 -9.002 24.731 1.00 83.25 223 HIS A C 1
ATOM 1887 O O . HIS A 1 223 ? -25.074 -10.077 25.298 1.00 83.25 223 HIS A O 1
ATOM 1893 N N . GLY A 1 224 ? -25.715 -7.934 25.398 1.00 78.75 224 GLY A N 1
ATOM 1894 C CA . GLY A 1 224 ? -26.204 -7.974 26.778 1.00 78.75 224 GLY A CA 1
ATOM 1895 C C . GLY A 1 224 ? -25.151 -7.683 27.849 1.00 78.75 224 GLY A C 1
ATOM 1896 O O . GLY A 1 224 ? -25.458 -7.764 29.039 1.00 78.75 224 GLY A O 1
ATOM 1897 N N . MET A 1 225 ? -23.922 -7.307 27.477 1.00 79.56 225 MET A N 1
ATOM 1898 C CA . MET A 1 225 ? -22.903 -6.869 28.438 1.00 79.56 225 MET A CA 1
ATOM 1899 C C . MET A 1 225 ? -22.995 -5.356 28.676 1.00 79.56 225 MET A C 1
ATOM 1901 O O . MET A 1 225 ? -22.143 -4.581 28.235 1.00 79.56 225 MET A O 1
ATOM 1905 N N . SER A 1 226 ? -24.017 -4.930 29.423 1.00 77.69 226 SER A N 1
ATOM 1906 C CA . SER A 1 226 ? -24.306 -3.511 29.714 1.00 77.69 226 SER A CA 1
ATOM 1907 C C . SER A 1 226 ? -23.156 -2.747 30.391 1.00 77.69 226 SER A C 1
ATOM 1909 O O . SER A 1 226 ? -23.093 -1.521 30.307 1.00 77.69 226 SER A O 1
ATOM 1911 N N . THR A 1 227 ? -22.193 -3.457 30.992 1.00 85.50 227 THR A N 1
ATOM 1912 C CA . THR A 1 227 ? -20.977 -2.881 31.597 1.00 85.50 227 THR A CA 1
ATOM 1913 C C . THR A 1 227 ? -20.086 -2.123 30.607 1.00 85.50 227 THR A C 1
ATOM 1915 O O . THR A 1 227 ? -19.219 -1.368 31.036 1.00 85.50 227 THR A O 1
ATOM 1918 N N . TYR A 1 228 ? -20.298 -2.278 29.296 1.00 85.75 228 TYR A N 1
ATOM 1919 C CA . TYR A 1 228 ? -19.541 -1.571 28.260 1.00 85.75 228 TYR A CA 1
ATOM 1920 C C . TYR A 1 228 ? -20.239 -0.321 27.702 1.00 85.75 228 TYR A C 1
ATOM 1922 O O . TYR A 1 228 ? -19.652 0.344 26.844 1.00 85.75 228 TYR A O 1
ATOM 1930 N N . LYS A 1 229 ? -21.436 0.049 28.200 1.00 85.31 229 LYS A N 1
ATOM 1931 C CA . LYS A 1 229 ? -22.184 1.230 27.719 1.00 85.31 229 LYS A CA 1
ATOM 1932 C C . LYS A 1 229 ? -21.364 2.520 27.821 1.00 85.31 229 LYS A C 1
ATOM 1934 O O . LYS A 1 229 ? -21.246 3.267 26.851 1.00 85.31 229 LYS A O 1
ATOM 1939 N N . GLU A 1 230 ? -20.742 2.756 28.973 1.00 88.44 230 GLU A N 1
ATOM 1940 C CA . GLU A 1 230 ? -19.905 3.942 29.195 1.00 88.44 230 GLU A CA 1
ATOM 1941 C C . GLU A 1 230 ? -18.637 3.935 28.326 1.00 88.44 230 GLU A C 1
ATOM 1943 O O . GLU A 1 230 ? -18.251 4.963 27.768 1.00 88.44 230 GLU A O 1
ATOM 1948 N N . GLU A 1 231 ? -18.005 2.770 28.154 1.00 89.19 231 GLU A N 1
ATOM 1949 C CA . GLU A 1 231 ? -16.760 2.631 27.388 1.00 89.19 231 GLU A CA 1
ATOM 1950 C C . GLU A 1 231 ? -16.958 2.860 25.885 1.00 89.19 231 GLU A C 1
ATOM 1952 O O . GLU A 1 231 ? -16.129 3.535 25.258 1.00 89.19 231 GLU A O 1
ATOM 1957 N N . PHE A 1 232 ? -18.052 2.348 25.299 1.00 86.50 232 PHE A N 1
ATOM 1958 C CA . PHE A 1 232 ? -18.341 2.613 23.888 1.00 86.50 232 PHE A CA 1
ATOM 1959 C C . PHE A 1 232 ? -18.717 4.082 23.674 1.00 86.50 232 PHE A C 1
ATOM 1961 O O . PHE A 1 232 ? -18.219 4.685 22.727 1.00 86.50 232 PHE A O 1
ATOM 1968 N N . LYS A 1 233 ? -19.505 4.699 24.572 1.00 87.88 233 LYS A N 1
ATOM 1969 C CA . LYS A 1 233 ? -19.852 6.131 24.492 1.00 87.88 233 LYS A CA 1
ATOM 1970 C C . LYS A 1 233 ? -18.633 7.039 24.613 1.00 87.88 233 LYS A C 1
ATOM 1972 O O . LYS A 1 233 ? -18.508 8.020 23.884 1.00 87.88 233 LYS A O 1
ATOM 1977 N N . LYS A 1 234 ? -17.678 6.679 25.470 1.00 90.19 234 LYS A N 1
ATOM 1978 C CA . LYS A 1 234 ? -16.391 7.374 25.551 1.00 90.19 234 LYS A CA 1
ATOM 1979 C C . LYS A 1 234 ? -15.613 7.291 24.235 1.00 90.19 234 LYS A C 1
ATOM 1981 O O . LYS A 1 234 ? -15.081 8.305 23.793 1.00 90.19 234 LYS A O 1
ATOM 1986 N N . HIS A 1 235 ? -15.546 6.114 23.606 1.00 89.00 235 HIS A N 1
ATOM 1987 C CA . HIS A 1 235 ? -14.862 5.964 22.316 1.00 89.00 235 HIS A CA 1
ATOM 1988 C C . HIS A 1 235 ? -15.622 6.619 21.157 1.00 89.00 235 HIS A C 1
ATOM 1990 O O . HIS A 1 235 ? -14.967 7.123 20.250 1.00 89.00 235 HIS A O 1
ATOM 1996 N N . GLU A 1 236 ? -16.956 6.696 21.208 1.00 88.94 236 GLU A N 1
ATOM 1997 C CA . GLU A 1 236 ? -17.784 7.450 20.251 1.00 88.94 236 GLU A CA 1
ATOM 1998 C C . GLU A 1 236 ? -17.321 8.914 20.173 1.00 88.94 236 GLU A C 1
ATOM 2000 O O . GLU A 1 236 ? -16.994 9.413 19.099 1.00 88.94 236 GLU A O 1
ATOM 2005 N N . GLY A 1 237 ? -17.154 9.572 21.326 1.00 88.94 237 GLY A N 1
ATOM 2006 C CA . GLY A 1 237 ? -16.652 10.949 21.380 1.00 88.94 237 GLY A CA 1
ATOM 2007 C C . GLY A 1 237 ? -15.201 11.126 20.903 1.00 88.94 237 GLY A C 1
ATOM 2008 O O . GLY A 1 237 ? -14.815 12.239 20.542 1.00 88.94 237 GLY A O 1
ATOM 2009 N N . ILE A 1 238 ? -14.390 10.059 20.900 1.00 90.69 238 ILE A N 1
ATOM 2010 C CA . ILE A 1 238 ? -13.033 10.066 20.325 1.00 90.69 238 ILE A CA 1
ATOM 2011 C C . ILE A 1 238 ? -13.119 9.990 18.800 1.00 90.69 238 ILE A C 1
ATOM 2013 O O . ILE A 1 238 ? -12.511 10.810 18.118 1.00 90.69 238 ILE A O 1
ATOM 2017 N N . ILE A 1 23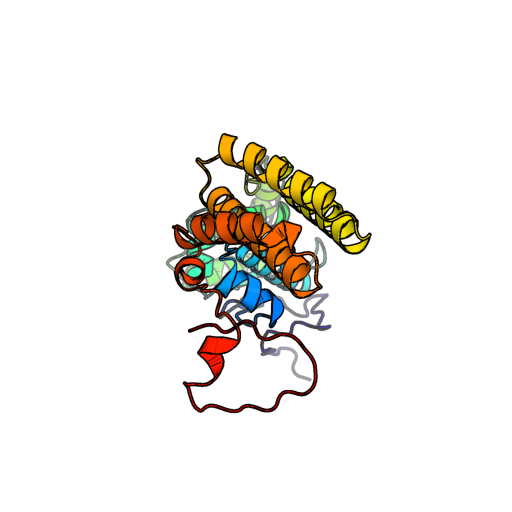9 ? -13.877 9.028 18.261 1.00 90.69 239 ILE A N 1
ATOM 2018 C CA . ILE A 1 239 ? -13.969 8.821 16.808 1.00 90.69 239 ILE A CA 1
ATOM 2019 C C . ILE A 1 239 ? -14.720 9.954 16.102 1.00 90.69 239 ILE A C 1
ATOM 2021 O O . ILE A 1 239 ? -14.413 10.237 14.951 1.00 90.69 239 ILE A O 1
ATOM 2025 N N . GLN A 1 240 ? -15.626 10.653 16.795 1.00 88.62 240 GLN A N 1
ATOM 2026 C CA . GLN A 1 240 ? -16.339 11.815 16.251 1.00 88.62 240 GLN A CA 1
ATOM 2027 C C . GLN A 1 240 ? -15.459 13.061 16.046 1.00 88.62 240 GLN A C 1
ATOM 2029 O O . GLN A 1 240 ? -15.904 14.051 15.467 1.00 88.62 240 GLN A O 1
ATOM 2034 N N . LYS A 1 241 ? -14.216 13.026 16.538 1.00 89.19 241 LYS A N 1
ATOM 2035 C CA . LYS A 1 241 ? -13.198 14.071 16.363 1.00 89.19 241 LYS A CA 1
ATOM 2036 C C . LYS A 1 241 ? -12.088 13.609 15.417 1.00 89.19 241 LYS A C 1
ATOM 2038 O O . LYS A 1 241 ? -10.943 14.017 15.573 1.00 89.19 241 LYS A O 1
ATOM 2043 N N . SER A 1 242 ? -12.406 12.699 14.500 1.00 89.12 242 SER A N 1
ATOM 2044 C CA . SER A 1 242 ? -11.453 12.173 13.531 1.00 89.12 242 SER A CA 1
ATOM 2045 C C . SER A 1 242 ? -11.088 13.248 12.505 1.00 89.12 242 SER A C 1
ATOM 2047 O O . SER A 1 242 ? -11.961 13.863 11.882 1.00 89.12 242 SER A O 1
ATOM 2049 N N . ASP A 1 243 ? -9.783 13.447 12.319 1.00 87.81 243 ASP A N 1
ATOM 2050 C CA . ASP A 1 243 ? -9.214 14.405 11.371 1.00 87.81 243 ASP A CA 1
ATOM 2051 C C . ASP A 1 243 ? -8.984 13.762 9.994 1.00 87.81 243 ASP A C 1
ATOM 2053 O O . ASP A 1 243 ? -9.027 14.444 8.968 1.00 87.81 243 ASP A O 1
ATOM 2057 N N . TYR A 1 244 ? -8.724 12.448 9.948 1.00 87.38 244 TYR A N 1
ATOM 2058 C CA . TYR A 1 244 ? -8.363 11.745 8.713 1.00 87.38 244 TYR A CA 1
ATOM 2059 C C . TYR A 1 244 ? -9.476 10.844 8.173 1.00 87.38 244 TYR A C 1
ATOM 2061 O O . TYR A 1 244 ? -9.699 10.788 6.961 1.00 87.38 244 TYR A O 1
ATOM 2069 N N . LEU A 1 245 ? -10.180 10.134 9.050 1.00 89.25 245 LEU A N 1
ATOM 2070 C CA . LEU A 1 245 ? -11.307 9.260 8.732 1.00 89.25 245 LEU A CA 1
ATOM 2071 C C . LEU A 1 245 ? -12.638 9.975 8.990 1.00 89.25 245 LEU A C 1
ATOM 2073 O O . LEU A 1 245 ? -13.481 9.496 9.738 1.00 89.25 245 LEU A O 1
ATOM 2077 N N . THR A 1 246 ? -12.853 11.114 8.333 1.00 87.06 246 THR A N 1
ATOM 2078 C CA . THR A 1 246 ? -13.965 12.046 8.611 1.00 87.06 246 THR A CA 1
ATOM 2079 C C . THR A 1 246 ? -15.372 11.446 8.539 1.00 87.06 246 THR A C 1
ATOM 2081 O O . THR A 1 246 ? -16.308 12.010 9.103 1.00 87.06 246 THR A O 1
ATOM 2084 N N . TRP A 1 247 ? -15.550 10.293 7.889 1.00 85.50 247 TRP A N 1
ATOM 2085 C CA . TRP A 1 247 ? -16.809 9.545 7.931 1.00 85.50 247 TRP A CA 1
ATOM 2086 C C . TRP A 1 247 ? -17.161 9.068 9.354 1.00 85.50 247 TRP A C 1
ATOM 2088 O O . TRP A 1 247 ? -18.342 8.949 9.672 1.00 85.50 247 TRP A O 1
ATOM 2098 N N . LEU A 1 248 ? -16.168 8.877 10.233 1.00 86.75 248 LEU A N 1
ATOM 2099 C CA . LEU A 1 248 ? -16.354 8.585 11.658 1.00 86.75 248 LEU A CA 1
ATOM 2100 C C . LEU A 1 248 ? -17.077 9.719 12.398 1.00 86.75 248 LEU A C 1
ATOM 2102 O O . LEU A 1 248 ? -17.780 9.463 13.371 1.00 86.75 248 LEU A O 1
ATOM 2106 N N . ASN A 1 249 ? -16.987 10.959 11.912 1.00 84.88 249 ASN A N 1
ATOM 2107 C CA . ASN A 1 249 ? -17.644 12.113 12.536 1.00 84.88 249 ASN A CA 1
ATOM 2108 C C . ASN A 1 249 ? -19.170 12.062 12.401 1.00 84.88 249 ASN A C 1
ATOM 2110 O O . ASN A 1 249 ? -19.881 12.752 13.126 1.00 84.88 249 ASN A O 1
ATOM 2114 N N . LYS A 1 250 ? -19.670 11.224 11.488 1.00 81.94 250 LYS A N 1
ATOM 2115 C CA . LYS A 1 250 ? -21.097 10.981 11.267 1.00 81.94 250 LYS A CA 1
ATOM 2116 C C . LYS A 1 250 ? -21.608 9.702 11.927 1.00 81.94 250 LYS A C 1
ATOM 2118 O O . LYS A 1 250 ? -22.797 9.415 11.833 1.00 81.94 250 LYS A O 1
ATOM 2123 N N . LEU A 1 251 ? -20.735 8.910 12.553 1.00 75.88 251 LEU A N 1
ATOM 2124 C CA . LEU A 1 251 ? -21.162 7.722 13.283 1.00 75.88 251 LEU A CA 1
ATOM 2125 C C . LEU A 1 251 ? -21.937 8.170 14.524 1.00 75.88 251 LEU A C 1
ATOM 2127 O O . LEU A 1 251 ? -21.385 8.790 15.436 1.00 75.88 251 LEU A O 1
ATOM 2131 N N . VAL A 1 252 ? -23.233 7.870 14.523 1.00 62.38 252 VAL A N 1
ATOM 2132 C CA . VAL A 1 252 ? -24.149 8.169 15.620 1.00 62.38 252 VAL A CA 1
ATOM 2133 C C . VAL A 1 252 ? -24.862 6.884 16.010 1.00 62.38 252 VAL A C 1
ATOM 2135 O O . VAL A 1 252 ? -25.472 6.212 15.178 1.00 62.38 252 VAL A O 1
ATOM 2138 N N . TYR A 1 253 ? -24.786 6.536 17.290 1.00 63.19 253 TYR A N 1
ATOM 2139 C CA . TYR A 1 253 ? -25.634 5.515 17.884 1.00 63.19 253 TYR A CA 1
ATOM 2140 C C . TYR A 1 253 ? -27.100 5.973 17.941 1.00 63.19 253 TYR A C 1
ATOM 2142 O O . TYR A 1 253 ? -27.409 6.929 18.653 1.00 63.19 253 TYR A O 1
ATOM 2150 N N . PHE A 1 254 ? -28.001 5.251 17.269 1.00 53.84 254 PHE A N 1
ATOM 2151 C CA . PHE A 1 254 ? -29.447 5.382 17.468 1.00 53.84 254 PHE A CA 1
ATOM 2152 C C . PHE A 1 254 ? -29.917 4.383 18.539 1.00 53.84 254 PHE A C 1
ATOM 2154 O O . PHE A 1 254 ? -29.716 3.171 18.402 1.00 53.84 254 PHE A O 1
ATOM 2161 N N . GLU A 1 255 ? -30.546 4.871 19.614 1.00 48.78 255 GLU A N 1
ATOM 2162 C CA . GLU A 1 255 ? -31.336 4.001 20.492 1.00 48.78 255 GLU A CA 1
ATOM 2163 C C . GLU A 1 255 ? -32.558 3.515 19.697 1.00 48.78 255 GLU A C 1
ATOM 2165 O O . GLU A 1 255 ? -33.153 4.271 18.933 1.00 48.78 255 GLU A O 1
ATOM 2170 N N . GLN A 1 256 ? -32.914 2.231 19.821 1.00 46.34 256 GLN A N 1
ATOM 2171 C CA . GLN A 1 256 ? -33.970 1.592 19.015 1.00 46.34 256 GLN A CA 1
ATOM 2172 C C . GLN A 1 256 ? -35.337 2.307 19.079 1.00 46.34 256 GLN A C 1
ATOM 2174 O O . GLN A 1 256 ? -36.184 2.061 18.222 1.00 46.34 256 GLN A O 1
ATOM 2179 N N . GLU A 1 257 ? -35.561 3.196 20.050 1.00 41.81 257 GLU A N 1
ATOM 2180 C CA . GLU A 1 257 ? -36.774 4.013 20.133 1.00 41.81 257 GLU A CA 1
ATOM 2181 C C . GLU A 1 257 ? -36.876 5.073 19.017 1.00 41.81 257 GLU A C 1
ATOM 2183 O O . GLU A 1 257 ? -37.985 5.355 18.558 1.00 41.81 257 GLU A O 1
ATOM 2188 N N . ASP A 1 258 ? -35.755 5.581 18.490 1.00 39.81 258 ASP A N 1
ATOM 2189 C CA . ASP A 1 258 ? -35.741 6.651 17.477 1.00 39.81 258 ASP A CA 1
ATOM 2190 C C . ASP A 1 258 ? -35.911 6.152 16.030 1.00 39.81 258 ASP A C 1
ATOM 2192 O O . ASP A 1 258 ? -36.239 6.925 15.128 1.00 39.81 258 ASP A O 1
ATOM 2196 N N . ILE A 1 259 ? -35.762 4.845 15.788 1.00 44.03 259 ILE A N 1
ATOM 2197 C CA . ILE A 1 259 ? -35.855 4.250 14.440 1.00 44.03 259 ILE A CA 1
ATOM 2198 C C . ILE A 1 259 ? -37.317 4.184 13.946 1.00 44.03 259 ILE A C 1
ATOM 2200 O O . ILE A 1 259 ? -37.579 4.044 12.754 1.00 44.03 259 ILE A O 1
ATOM 2204 N N . LYS A 1 260 ? -38.309 4.382 14.824 1.00 36.88 260 LYS A N 1
ATOM 2205 C CA . LYS A 1 260 ? -39.739 4.308 14.465 1.00 36.88 260 LYS A CA 1
ATOM 2206 C C . LYS A 1 260 ? -40.298 5.516 13.693 1.00 36.88 260 LYS A C 1
ATOM 2208 O O . LYS A 1 260 ? -41.502 5.545 13.447 1.00 36.88 260 LYS A O 1
ATOM 2213 N N . LYS A 1 261 ? -39.495 6.519 13.309 1.00 38.22 261 LYS A N 1
ATOM 2214 C CA . LYS A 1 261 ? -40.010 7.747 12.657 1.00 38.22 261 LYS A CA 1
ATOM 2215 C C . LYS A 1 261 ? -39.489 8.071 11.262 1.00 38.22 261 LYS A C 1
ATOM 2217 O O . LYS A 1 261 ? -40.008 8.999 10.646 1.00 38.22 261 LYS A O 1
ATOM 2222 N N . THR A 1 262 ? -38.555 7.312 10.710 1.00 32.66 262 THR A N 1
ATOM 2223 C CA . THR A 1 262 ? -38.130 7.490 9.316 1.00 32.66 262 THR A CA 1
ATOM 2224 C C . THR A 1 262 ? -38.564 6.267 8.521 1.00 32.66 262 THR A C 1
ATOM 2226 O O . THR A 1 262 ? -37.894 5.244 8.507 1.00 32.66 262 THR A O 1
ATOM 2229 N N . GLY A 1 263 ? -39.758 6.362 7.926 1.00 31.39 263 GLY A N 1
ATOM 2230 C CA . GLY A 1 263 ? -40.456 5.282 7.225 1.00 31.39 263 GLY A CA 1
ATOM 2231 C C . GLY A 1 263 ? -39.717 4.752 5.999 1.00 31.39 263 GLY A C 1
ATOM 2232 O O . GLY A 1 263 ? -40.086 5.056 4.869 1.00 31.39 263 GLY A O 1
ATOM 2233 N N . ILE A 1 264 ? -38.695 3.939 6.231 1.00 30.19 264 ILE A N 1
ATOM 2234 C CA . ILE A 1 264 ? -38.057 3.111 5.220 1.00 30.19 264 ILE A CA 1
ATOM 2235 C C . ILE A 1 264 ? -37.840 1.730 5.844 1.00 30.19 264 ILE A C 1
ATOM 2237 O O . ILE A 1 264 ? -36.812 1.449 6.458 1.00 30.19 264 ILE A O 1
ATOM 2241 N N . GLU A 1 265 ? -38.856 0.880 5.714 1.00 26.75 265 GLU A N 1
ATOM 2242 C CA . GLU A 1 265 ? -38.734 -0.551 5.975 1.00 26.75 265 GLU A CA 1
ATOM 2243 C C . GLU A 1 265 ? -37.950 -1.187 4.823 1.00 26.75 265 GLU A C 1
ATOM 2245 O O . GLU A 1 265 ? -38.403 -1.200 3.680 1.00 26.75 265 GLU A O 1
ATOM 2250 N N . TYR A 1 266 ? -36.774 -1.729 5.127 1.00 31.38 266 TYR A N 1
ATOM 2251 C CA . TYR A 1 266 ? -36.154 -2.752 4.294 1.00 31.38 266 TYR A CA 1
ATOM 2252 C C . TYR A 1 266 ? -36.078 -4.036 5.110 1.00 31.38 266 TYR A C 1
ATOM 2254 O O . TYR A 1 266 ? -35.393 -4.095 6.132 1.00 31.38 266 TYR A O 1
ATOM 2262 N N . GLU A 1 267 ? -36.782 -5.068 4.648 1.00 28.17 267 GLU A N 1
ATOM 2263 C CA . GLU A 1 267 ? -36.581 -6.433 5.117 1.00 28.17 267 GLU A CA 1
ATOM 2264 C C . GLU A 1 267 ? -35.189 -6.908 4.693 1.00 28.17 267 GLU A C 1
ATOM 2266 O O . GLU A 1 267 ? -34.912 -7.115 3.512 1.00 28.17 267 GLU A O 1
ATOM 2271 N N . THR A 1 268 ? -34.314 -7.141 5.666 1.00 31.81 268 THR A N 1
ATOM 2272 C CA . THR A 1 268 ? -33.148 -8.003 5.477 1.00 31.81 268 THR A CA 1
ATOM 2273 C C . THR A 1 268 ? -33.226 -9.132 6.488 1.00 31.81 268 THR A C 1
ATOM 2275 O O . THR A 1 268 ? -33.108 -8.910 7.693 1.00 31.81 268 THR A O 1
ATOM 2278 N N . LYS A 1 269 ? -33.445 -10.351 5.984 1.00 32.62 269 LYS A N 1
ATOM 2279 C CA . LYS A 1 269 ? -33.159 -11.578 6.727 1.00 32.62 269 LYS A CA 1
ATOM 2280 C C . LYS A 1 269 ? -31.664 -11.597 7.059 1.00 32.62 269 LYS A C 1
ATOM 2282 O O . LYS A 1 269 ? -30.850 -11.498 6.149 1.00 32.62 269 LYS A O 1
ATOM 2287 N N . GLU A 1 270 ? -31.382 -11.766 8.347 1.00 32.59 270 GLU A N 1
ATOM 2288 C CA . GLU A 1 270 ? -30.086 -12.113 8.945 1.00 32.59 270 GLU A CA 1
ATOM 2289 C C . GLU A 1 270 ? -29.011 -11.002 8.949 1.00 32.59 270 GLU A C 1
ATOM 2291 O O . GLU A 1 270 ? -28.243 -10.815 8.015 1.00 32.59 270 GLU A O 1
ATOM 2296 N N . ASP A 1 271 ? -28.993 -10.309 10.094 1.00 34.72 271 ASP A N 1
ATOM 2297 C CA . ASP A 1 271 ? -27.859 -9.771 10.856 1.00 34.72 271 ASP A CA 1
ATOM 2298 C C . ASP A 1 271 ? -26.836 -8.791 10.229 1.00 34.72 271 ASP A C 1
ATOM 2300 O O . ASP A 1 271 ? -26.088 -9.078 9.299 1.00 34.72 271 ASP A O 1
ATOM 2304 N N . ILE A 1 272 ? -26.702 -7.671 10.962 1.00 28.58 272 ILE A N 1
ATOM 2305 C CA . ILE A 1 272 ? -25.765 -6.530 10.883 1.00 28.58 272 ILE A CA 1
ATOM 2306 C C . ILE A 1 272 ? -26.222 -5.368 9.980 1.00 28.58 272 ILE A C 1
ATOM 2308 O O . ILE A 1 272 ? -25.961 -5.326 8.782 1.00 28.58 272 ILE A O 1
ATOM 2312 N N . GLN A 1 273 ? -26.785 -4.327 10.612 1.00 32.00 273 GLN A N 1
ATOM 2313 C CA . GLN A 1 273 ? -26.882 -2.979 10.041 1.00 32.00 273 GLN A CA 1
ATOM 2314 C C . GLN A 1 273 ? -25.916 -2.021 10.754 1.00 32.00 273 GLN A C 1
ATOM 2316 O O . GLN A 1 273 ? -26.101 -1.678 11.919 1.00 32.00 273 GLN A O 1
ATOM 2321 N N . LEU A 1 274 ? -24.905 -1.547 10.023 1.00 30.06 274 LEU A N 1
ATOM 2322 C CA . LEU A 1 274 ? -24.269 -0.252 10.268 1.00 30.06 274 LEU A CA 1
ATOM 2323 C C . LEU A 1 274 ? -24.831 0.709 9.217 1.00 30.06 274 LEU A C 1
ATOM 2325 O O . LEU A 1 274 ? -24.605 0.512 8.024 1.00 30.06 274 LEU A O 1
ATOM 2329 N N . GLN A 1 275 ? -25.594 1.717 9.642 1.00 33.53 275 GLN A N 1
ATOM 2330 C CA . GLN A 1 275 ? -26.064 2.769 8.740 1.00 33.53 275 GLN A CA 1
ATOM 2331 C C . GLN A 1 275 ? -24.940 3.780 8.485 1.00 33.53 275 GLN A C 1
ATOM 2333 O O . GLN A 1 275 ? -24.322 4.285 9.421 1.00 33.53 275 GLN A O 1
ATOM 2338 N N . PHE A 1 276 ? -24.704 4.092 7.211 1.00 31.25 276 PHE A N 1
ATOM 2339 C CA . PHE A 1 276 ? -23.915 5.243 6.779 1.00 31.25 276 PHE A CA 1
ATOM 2340 C C . PHE A 1 276 ? -24.887 6.286 6.210 1.00 31.25 276 PHE A C 1
ATOM 2342 O O . PHE A 1 276 ? -25.605 5.975 5.260 1.00 31.25 276 PHE A O 1
ATOM 2349 N N . LEU A 1 277 ? -24.921 7.485 6.807 1.00 31.72 277 LEU A N 1
ATOM 2350 C CA . LEU A 1 277 ? -25.646 8.665 6.303 1.00 31.72 277 LEU A CA 1
ATOM 2351 C C . LEU A 1 277 ? -24.736 9.588 5.470 1.00 31.72 277 LEU A C 1
ATOM 2353 O O . LEU A 1 277 ? -23.629 9.979 5.927 1.00 31.72 277 LEU A O 1
#

Sequence (277 aa):
NADEGVLLVANRYFGIDLSENACDICIITRLPSYLKPFDNILLDYKKDEYYYKQLFARRLTQAFGRVNRGKKDLSCVYILDPQLFNSFSSQDNLFKLFPSISQKRIEFSFEISDKLDFEKTIEIANDFLDKNDSIHNKYDEFLKGEHKIEKPFGKERSILNNIYQVYLNAWKLIYQNRPKEGIDKFKKLIDMLVRKVNVKEFKIIIEWINYIIYFVYFNLEKHGMSTYKEEFKKHEGIIQKSDYLTWLNKLVYFEQEDIKKTGIEYETKEDIQLQFL

InterPro domains:
  IPR006555 ATP-dependent helicase, C-terminal [PF13307] (15-87)
  IPR027417 P-loop containing nucleoside triphosphate hydrolase [G3DSA:3.40.50.300] (1-114)